Protein AF-A0A1E7R899-F1 (afdb_monomer)

Organism: NCBI:txid1262585

InterPro domains:
  IPR007055 BON domain [PF04972] (62-115)
  IPR007055 BON domain [PS50914] (46-115)
  IPR051686 Outer membrane lipoprotein DolP [PTHR34606] (22-204)

Foldseek 3Di:
DVVVVVVVVVVVVVVVPVCPVVVVVVPDPDDPDDPALFDDPVQVVLQVVLQVQLLVVLCVVDVQVVVFDWHWGGDSLEIEIEGEGQDVVSLVVSQVSSVPDPSHDYYDRHYDYDHGDDPVQVVLQVVLQVVLVVLQVPQPPADPRFWDWGGDSLEIEIEGEDEPVNVVSSVVSVVPRPRHPYYHYHYHHPVVVVVVVVVVVPPDDDDDDDDDDDDDDDDDDDDDPDDDDDDDDDDDDDDDDDDDD

Sequence (245 aa):
MVKAIKILTVAMVISLTSGCASFIANNTSSTVGTPSGERSLGQVVLDKSIERTARINMYKLDNRFKQSRVNIESFHSVVLLTGQVSDAQLKQLAEDNVKAMSDVKAVHNFITVGPQVSYSTIMQDLAVTTNTKGLLMRAPVVRESKVLLHTEDGVLYVMGRLNNAEITDLNGALQKVGNVTKIVTLIDNIEQNQSVNAATTNIGLGGGASTTSYANDPTPVAVDPNQEQPQAEAIYNPEPSSSSQ

Radius of gyration: 29.61 Å; Cα contacts (8 Å, |Δi|>4): 257; chains: 1; bounding box: 91×78×62 Å

Structure (mmCIF, N/CA/C/O backbone):
data_AF-A0A1E7R899-F1
#
_entry.id   AF-A0A1E7R899-F1
#
loop_
_atom_site.group_PDB
_atom_site.id
_atom_site.type_symbol
_atom_site.label_atom_id
_atom_site.label_alt_id
_atom_site.label_comp_id
_atom_site.label_asym_id
_atom_site.label_entity_id
_atom_site.label_seq_id
_atom_site.pdbx_PDB_ins_code
_atom_site.Cartn_x
_atom_site.Cartn_y
_atom_site.Cartn_z
_atom_site.occupancy
_atom_site.B_iso_or_equiv
_atom_site.auth_seq_id
_atom_site.auth_comp_id
_atom_site.auth_asym_id
_atom_site.auth_atom_id
_atom_site.pdbx_PDB_model_num
ATOM 1 N N . MET A 1 1 ? 38.456 48.310 5.149 1.00 58.84 1 MET A N 1
ATOM 2 C CA . MET A 1 1 ? 38.215 46.881 5.469 1.00 58.84 1 MET A CA 1
ATOM 3 C C . MET A 1 1 ? 36.741 46.471 5.365 1.00 58.84 1 MET A C 1
ATOM 5 O O . MET A 1 1 ? 36.456 45.533 4.638 1.00 58.84 1 MET A O 1
ATOM 9 N N . VAL A 1 2 ? 35.782 47.193 5.965 1.00 65.94 2 VAL A N 1
ATOM 10 C CA . VAL A 1 2 ? 34.339 46.825 5.947 1.00 65.94 2 VAL A CA 1
ATOM 11 C C . VAL A 1 2 ? 33.719 46.736 4.537 1.00 65.94 2 VAL A C 1
ATOM 13 O O . VAL A 1 2 ? 32.858 45.899 4.284 1.00 65.94 2 VAL A O 1
ATOM 16 N N . LYS A 1 3 ? 34.181 47.560 3.586 1.00 61.78 3 LYS A N 1
ATOM 17 C CA . LYS A 1 3 ? 33.693 47.565 2.192 1.00 61.78 3 LYS A CA 1
ATOM 18 C C . LYS A 1 3 ? 34.130 46.321 1.400 1.00 61.78 3 LYS A C 1
ATOM 20 O O . LYS A 1 3 ? 33.353 45.810 0.605 1.00 61.78 3 LYS A O 1
ATOM 25 N N . ALA A 1 4 ? 35.326 45.799 1.679 1.00 67.31 4 ALA A N 1
ATOM 26 C CA . ALA A 1 4 ? 35.851 44.583 1.052 1.00 67.31 4 ALA A CA 1
ATOM 27 C C . ALA A 1 4 ? 35.165 43.316 1.591 1.00 67.31 4 ALA A C 1
ATOM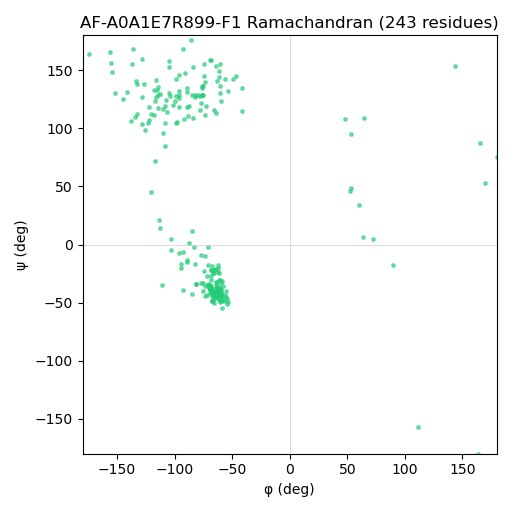 29 O O . ALA A 1 4 ? 34.875 42.403 0.827 1.00 67.31 4 ALA A O 1
ATOM 30 N N . ILE A 1 5 ? 34.817 43.305 2.883 1.00 70.19 5 ILE A N 1
ATOM 31 C CA . ILE A 1 5 ? 34.057 42.212 3.507 1.00 70.19 5 ILE A CA 1
ATOM 32 C C . ILE A 1 5 ? 32.660 42.097 2.886 1.00 70.19 5 ILE A C 1
ATOM 34 O O . ILE A 1 5 ? 32.268 41.001 2.509 1.00 70.19 5 ILE A O 1
ATOM 38 N N . LYS A 1 6 ? 31.949 43.217 2.680 1.00 68.06 6 LYS A N 1
ATOM 39 C CA . LYS A 1 6 ? 30.615 43.212 2.046 1.00 68.06 6 LYS A CA 1
ATOM 40 C C . LYS A 1 6 ? 30.634 42.706 0.598 1.00 68.06 6 LYS A C 1
ATOM 42 O O . LYS A 1 6 ? 29.722 41.993 0.196 1.00 68.06 6 LYS A O 1
ATOM 47 N N . ILE A 1 7 ? 31.674 43.039 -0.170 1.00 75.06 7 ILE A N 1
ATOM 48 C CA . ILE A 1 7 ? 31.830 42.570 -1.559 1.00 75.06 7 ILE A CA 1
ATOM 49 C C . ILE A 1 7 ? 32.115 41.060 -1.594 1.00 75.06 7 ILE A C 1
ATOM 51 O O . ILE A 1 7 ? 31.550 40.351 -2.424 1.00 75.06 7 ILE A O 1
ATOM 55 N N . LEU A 1 8 ? 32.911 40.550 -0.647 1.00 74.75 8 LEU A N 1
ATOM 56 C CA . LEU A 1 8 ? 33.207 39.121 -0.527 1.00 74.75 8 LEU A CA 1
ATOM 57 C C . LEU A 1 8 ? 31.959 38.296 -0.160 1.00 74.75 8 LEU A C 1
ATOM 59 O O . LEU A 1 8 ? 31.748 37.221 -0.718 1.00 74.75 8 LEU A O 1
ATOM 63 N N . THR A 1 9 ? 31.099 38.802 0.734 1.00 73.19 9 THR A N 1
ATOM 64 C CA . THR A 1 9 ? 29.867 38.094 1.134 1.00 73.19 9 THR A CA 1
ATOM 65 C C . THR A 1 9 ? 28.845 38.033 -0.003 1.00 73.19 9 THR A C 1
ATOM 67 O O . THR A 1 9 ? 28.207 37.003 -0.202 1.00 73.19 9 THR A O 1
ATOM 70 N N . VAL A 1 10 ? 28.720 39.106 -0.792 1.00 75.88 10 VAL A N 1
ATOM 71 C CA . VAL A 1 10 ? 27.817 39.145 -1.955 1.00 75.88 10 VAL A CA 1
ATOM 72 C C . VAL A 1 10 ? 28.311 38.217 -3.072 1.00 75.88 10 VAL A C 1
ATOM 74 O O . VAL A 1 10 ? 27.511 37.481 -3.644 1.00 75.88 10 VAL A O 1
ATOM 77 N N . ALA A 1 11 ? 29.622 38.162 -3.328 1.00 72.31 11 ALA A N 1
ATOM 78 C CA . ALA A 1 11 ? 30.201 37.248 -4.317 1.00 72.31 11 ALA A CA 1
ATOM 79 C C . ALA A 1 11 ? 30.017 35.762 -3.947 1.00 72.31 11 ALA A C 1
ATOM 81 O O . ALA A 1 11 ? 29.780 34.927 -4.819 1.00 72.31 11 ALA A O 1
ATOM 82 N N . MET A 1 12 ? 30.069 35.425 -2.654 1.00 71.38 12 MET A N 1
ATOM 83 C CA . MET A 1 12 ? 29.841 34.057 -2.177 1.00 71.38 12 MET A CA 1
ATOM 84 C C . MET A 1 12 ? 28.373 33.620 -2.315 1.00 71.38 12 MET A C 1
ATOM 86 O O . MET A 1 12 ? 28.109 32.478 -2.682 1.00 71.38 12 MET A O 1
ATOM 90 N N . VAL A 1 13 ? 27.415 34.527 -2.095 1.00 69.88 13 VAL A N 1
ATOM 91 C CA . VAL A 1 13 ? 25.974 34.248 -2.261 1.00 69.88 13 VAL A CA 1
ATOM 92 C C . VAL A 1 13 ? 25.586 34.083 -3.737 1.00 69.88 13 VAL A C 1
ATOM 94 O O . VAL A 1 13 ? 24.759 33.233 -4.066 1.00 69.88 13 VAL A O 1
ATOM 97 N N . ILE A 1 14 ? 26.219 34.831 -4.646 1.00 64.31 14 ILE A N 1
ATOM 98 C CA . ILE A 1 14 ? 25.963 34.715 -6.092 1.00 64.31 14 ILE A CA 1
ATOM 99 C C . ILE A 1 14 ? 26.459 33.363 -6.638 1.00 64.31 14 ILE A C 1
ATOM 101 O O . ILE A 1 14 ? 25.764 32.738 -7.434 1.00 64.31 14 ILE A O 1
ATOM 105 N N . SER A 1 15 ? 27.589 32.844 -6.147 1.00 63.31 15 SER A N 1
ATOM 106 C CA . SER A 1 15 ? 28.113 31.525 -6.552 1.00 63.31 15 SER A CA 1
ATOM 107 C C . SER A 1 15 ? 27.253 30.336 -6.096 1.00 63.31 15 SER A C 1
ATOM 109 O O . SER A 1 15 ? 27.378 29.244 -6.642 1.00 63.31 15 SER A O 1
ATOM 111 N N . LEU A 1 16 ? 26.374 30.527 -5.106 1.00 60.75 16 LEU A N 1
ATOM 112 C CA . LEU A 1 16 ? 25.491 29.474 -4.588 1.00 60.75 16 LEU A CA 1
ATOM 113 C C . LEU A 1 16 ? 24.150 29.382 -5.336 1.00 60.75 16 LEU A C 1
ATOM 115 O O . LEU A 1 16 ? 23.454 28.378 -5.210 1.00 60.75 16 LEU A O 1
ATOM 119 N N . THR A 1 17 ? 23.779 30.393 -6.128 1.00 58.25 17 THR A N 1
ATOM 120 C CA . THR A 1 17 ? 22.477 30.431 -6.829 1.00 58.25 17 THR A CA 1
ATOM 121 C C . THR A 1 17 ? 22.531 29.891 -8.260 1.00 58.25 17 THR A C 1
ATOM 123 O O . THR A 1 17 ? 21.516 29.435 -8.779 1.00 58.25 17 THR A O 1
ATOM 126 N N . SER A 1 18 ? 23.711 29.842 -8.882 1.00 58.03 18 SER A N 1
ATOM 127 C CA . SER A 1 18 ? 23.933 29.297 -10.232 1.00 58.03 18 SER A CA 1
ATOM 128 C C . SER A 1 18 ? 24.206 27.782 -10.268 1.00 58.03 18 SER A C 1
ATOM 130 O O . SER A 1 18 ? 24.389 27.214 -11.342 1.00 58.03 18 SER A O 1
ATOM 132 N N . GLY A 1 19 ? 24.197 27.103 -9.113 1.00 55.56 19 GLY A N 1
ATOM 133 C CA . GLY A 1 19 ? 24.510 25.671 -8.995 1.00 55.56 19 GLY A CA 1
ATOM 134 C C . GLY A 1 19 ? 23.315 24.709 -9.017 1.00 55.56 19 GLY A C 1
ATOM 135 O O . GLY A 1 19 ? 23.506 23.515 -9.246 1.00 55.56 19 GLY A O 1
ATOM 136 N N . CYS A 1 20 ? 22.082 25.181 -8.807 1.00 60.09 20 CYS A N 1
ATOM 137 C CA . CYS A 1 20 ? 20.929 24.280 -8.661 1.00 60.09 20 CYS A CA 1
ATOM 138 C C . CYS A 1 20 ? 20.564 23.565 -9.972 1.00 60.09 20 CYS A C 1
ATOM 140 O O . CYS A 1 20 ? 20.251 22.377 -9.962 1.00 60.09 20 CYS A O 1
ATOM 142 N N . ALA A 1 21 ? 20.646 24.267 -11.105 1.00 59.72 21 ALA A N 1
ATOM 143 C CA . ALA A 1 21 ? 20.322 23.693 -12.410 1.00 59.72 21 ALA A CA 1
ATOM 144 C C . ALA A 1 21 ? 21.356 22.642 -12.846 1.00 59.72 21 ALA A C 1
ATOM 146 O O . ALA A 1 21 ? 20.981 21.569 -13.313 1.00 59.72 21 ALA A O 1
ATOM 147 N N . SER A 1 22 ? 22.646 22.911 -12.624 1.00 61.62 22 SER A N 1
ATOM 148 C CA . SER A 1 22 ? 23.733 21.992 -12.976 1.00 61.62 22 SER A CA 1
ATOM 149 C C . SER A 1 22 ? 23.750 20.750 -12.086 1.00 61.62 22 SER A C 1
ATOM 151 O O . SER A 1 22 ? 23.965 19.651 -12.578 1.00 61.62 22 SER A O 1
ATOM 153 N N . PHE A 1 23 ? 23.443 20.868 -10.789 1.00 64.62 23 PHE A N 1
ATOM 154 C CA . PHE A 1 23 ? 23.330 19.688 -9.926 1.00 64.62 23 PHE A CA 1
ATOM 155 C C . PHE A 1 23 ? 22.198 18.752 -10.374 1.00 64.62 23 PHE A C 1
ATOM 157 O O . PHE A 1 23 ? 22.375 17.536 -10.380 1.00 64.62 23 PHE A O 1
ATOM 164 N N . ILE A 1 24 ? 21.053 19.303 -10.788 1.00 61.44 24 ILE A N 1
ATOM 165 C CA . ILE A 1 24 ? 19.945 18.498 -11.316 1.00 61.44 24 ILE A CA 1
ATOM 166 C C . ILE A 1 24 ? 20.349 17.872 -12.658 1.00 61.44 24 ILE A C 1
ATOM 168 O O . ILE A 1 24 ? 20.238 16.661 -12.811 1.00 61.44 24 ILE A O 1
ATOM 172 N N . ALA A 1 25 ? 20.909 18.657 -13.583 1.00 60.81 25 ALA A N 1
ATOM 173 C CA . ALA A 1 25 ? 21.308 18.183 -14.909 1.00 60.81 25 ALA A CA 1
ATOM 174 C C . ALA A 1 25 ? 22.408 17.104 -14.880 1.00 60.81 25 ALA A C 1
ATOM 176 O O . ALA A 1 25 ? 22.374 16.174 -15.680 1.00 60.81 25 ALA A O 1
ATOM 177 N N . ASN A 1 26 ? 23.367 17.195 -13.952 1.00 58.25 26 ASN A N 1
ATOM 178 C CA . ASN A 1 26 ? 24.475 16.243 -13.839 1.00 58.25 26 ASN A CA 1
ATOM 179 C C . ASN A 1 26 ? 24.114 14.953 -13.079 1.00 58.25 26 ASN A C 1
ATOM 181 O O . ASN A 1 26 ? 24.849 13.975 -13.196 1.00 58.25 26 ASN A O 1
ATOM 185 N N . ASN A 1 27 ? 23.010 14.932 -12.319 1.00 59.38 27 ASN A N 1
ATOM 186 C CA . ASN A 1 27 ? 22.532 13.736 -11.608 1.00 59.38 27 ASN A CA 1
ATOM 187 C C . ASN A 1 27 ? 21.334 13.051 -12.292 1.00 59.38 27 ASN A C 1
ATOM 189 O O . ASN A 1 27 ? 20.913 11.983 -11.852 1.00 59.38 27 ASN A O 1
ATOM 193 N N . THR A 1 28 ? 20.785 13.624 -13.368 1.00 52.91 28 THR A N 1
ATOM 194 C CA . THR A 1 28 ? 19.729 12.994 -14.173 1.00 52.91 28 THR A CA 1
ATOM 195 C C . THR A 1 28 ? 20.293 12.520 -15.511 1.00 52.91 28 THR A C 1
ATOM 197 O O . THR A 1 28 ? 20.677 13.326 -16.350 1.00 52.91 28 THR A O 1
ATOM 200 N N . SER A 1 29 ? 20.319 11.208 -15.737 1.00 54.31 29 SER A N 1
ATOM 201 C CA . SER A 1 29 ? 20.849 10.569 -16.951 1.00 54.31 29 SER A CA 1
ATOM 202 C C . SER A 1 29 ? 19.851 10.475 -18.119 1.00 54.31 29 SER A C 1
ATOM 204 O O . SER A 1 29 ? 20.118 9.766 -19.088 1.00 54.31 29 SER A O 1
ATOM 206 N N . SER A 1 30 ? 18.705 11.165 -18.064 1.00 51.00 30 SER A N 1
ATOM 207 C CA . SER A 1 30 ? 17.626 11.028 -19.053 1.00 51.00 30 SER A CA 1
ATOM 208 C C . SER A 1 30 ? 17.188 12.356 -19.676 1.00 51.00 30 SER A C 1
ATOM 210 O O . SER A 1 30 ? 17.006 13.358 -18.986 1.00 51.00 30 SER A O 1
ATOM 212 N N . THR A 1 31 ? 16.957 12.321 -20.992 1.00 47.34 31 THR A N 1
ATOM 213 C CA . THR A 1 31 ? 16.228 13.323 -21.785 1.00 47.34 31 THR A CA 1
ATOM 214 C C . THR A 1 31 ? 14.913 13.700 -21.091 1.00 47.34 31 THR A C 1
ATOM 216 O O . THR A 1 31 ? 14.293 12.849 -20.459 1.00 47.34 31 THR A O 1
ATOM 219 N N . VAL A 1 32 ? 14.496 14.967 -21.188 1.00 49.56 32 VAL A N 1
ATOM 220 C CA . VAL A 1 32 ? 13.282 15.513 -20.550 1.00 49.56 32 VAL A CA 1
ATOM 221 C C . VAL A 1 32 ? 12.081 14.552 -20.628 1.00 49.56 32 VAL A C 1
ATOM 223 O O . VAL A 1 32 ? 11.591 14.235 -21.707 1.00 49.56 32 VAL A O 1
ATOM 226 N N . GLY A 1 33 ? 11.622 14.063 -19.473 1.00 51.03 33 GLY A N 1
ATOM 227 C CA . GLY A 1 33 ? 10.537 13.083 -19.362 1.00 51.03 33 GLY A CA 1
ATOM 228 C C . GLY A 1 33 ? 10.775 12.089 -18.223 1.00 51.03 33 GLY A C 1
ATOM 229 O O . GLY A 1 33 ? 11.910 11.852 -17.821 1.00 51.03 33 GLY A O 1
ATOM 230 N N . THR A 1 34 ? 9.704 11.515 -17.669 1.00 60.47 34 THR A N 1
ATOM 231 C CA . THR A 1 34 ? 9.831 10.370 -16.751 1.00 60.47 34 THR A CA 1
ATOM 232 C C . THR A 1 34 ? 9.796 9.083 -17.567 1.00 60.47 34 THR A C 1
ATOM 234 O O . THR A 1 34 ? 8.909 8.947 -18.415 1.00 60.47 34 THR A O 1
ATOM 237 N N . PRO A 1 35 ? 10.728 8.135 -17.355 1.00 72.62 35 PRO A N 1
ATOM 238 C CA . PRO A 1 35 ? 10.683 6.858 -18.053 1.00 72.62 35 PRO A CA 1
ATOM 239 C C . PRO A 1 35 ? 9.342 6.154 -17.822 1.00 72.62 35 PRO A C 1
ATOM 241 O O . PRO A 1 35 ? 8.793 6.196 -16.721 1.00 72.62 35 PRO A O 1
ATOM 244 N N . SER A 1 36 ? 8.820 5.482 -18.850 1.00 77.62 36 SER A N 1
ATOM 245 C CA . SER A 1 36 ? 7.533 4.785 -18.748 1.00 77.62 36 SER A CA 1
ATOM 246 C C . SER A 1 36 ? 7.515 3.810 -17.564 1.00 77.62 36 SER A C 1
ATOM 248 O O . SER A 1 36 ? 8.462 3.041 -17.367 1.00 77.62 36 SER A O 1
ATOM 250 N N . GLY A 1 37 ? 6.446 3.865 -16.769 1.00 78.06 37 GLY A N 1
ATOM 251 C CA . GLY A 1 37 ? 6.277 3.085 -15.538 1.00 78.06 37 GLY A CA 1
ATOM 252 C C . GLY A 1 37 ? 6.801 3.757 -14.264 1.00 78.06 37 GLY A C 1
ATOM 253 O O . GLY A 1 37 ? 6.389 3.372 -13.172 1.00 78.06 37 GLY A O 1
ATOM 254 N N . GLU A 1 38 ? 7.663 4.772 -14.366 1.00 87.88 38 GLU A N 1
ATOM 255 C CA . GLU A 1 38 ? 8.159 5.506 -13.197 1.00 87.88 38 GLU A CA 1
ATOM 256 C C . GLU A 1 38 ? 7.218 6.620 -12.746 1.00 87.88 38 GLU A C 1
ATOM 258 O O . GLU A 1 38 ? 6.509 7.235 -13.544 1.00 87.88 38 GLU A O 1
ATOM 263 N N . ARG A 1 39 ? 7.272 6.932 -11.447 1.00 88.19 39 ARG A N 1
ATOM 264 C CA . ARG A 1 39 ? 6.558 8.078 -10.885 1.00 88.19 39 ARG A CA 1
ATOM 265 C C . ARG A 1 39 ? 7.342 9.366 -11.097 1.00 88.19 39 ARG A C 1
ATOM 267 O O . ARG A 1 39 ? 8.501 9.474 -10.705 1.00 88.19 39 ARG A O 1
ATOM 274 N N . SER A 1 40 ? 6.675 10.378 -11.641 1.00 91.19 40 SER A N 1
ATOM 275 C CA . SER A 1 40 ? 7.179 11.752 -11.608 1.00 91.19 40 SER A CA 1
ATOM 276 C C . SER A 1 40 ? 7.140 12.309 -10.188 1.00 91.19 40 SER A C 1
ATOM 278 O O . SER A 1 40 ? 6.358 11.852 -9.354 1.00 91.19 40 SER A O 1
ATOM 280 N N . LEU A 1 41 ? 7.944 13.339 -9.909 1.00 90.56 41 LEU A N 1
ATOM 281 C CA . LEU A 1 41 ? 7.893 14.031 -8.615 1.00 90.56 41 LEU A CA 1
ATOM 282 C C . LEU A 1 41 ? 6.479 14.544 -8.306 1.00 90.56 41 LEU A C 1
ATOM 284 O O . LEU A 1 41 ? 6.008 14.395 -7.182 1.00 90.56 41 LEU A O 1
ATOM 288 N N . GLY A 1 42 ? 5.777 15.070 -9.317 1.00 93.88 42 GLY A N 1
ATOM 289 C CA . GLY A 1 42 ? 4.378 15.483 -9.189 1.00 93.88 42 GLY A CA 1
ATOM 290 C C . GLY A 1 42 ? 3.461 14.327 -8.786 1.00 93.88 42 GLY A C 1
ATOM 291 O O . GLY A 1 42 ? 2.656 14.483 -7.873 1.00 93.88 42 GLY A O 1
ATOM 292 N N . GLN A 1 43 ? 3.634 13.145 -9.388 1.00 94.94 43 GLN A N 1
ATOM 293 C CA . GLN A 1 43 ? 2.859 11.960 -9.015 1.00 94.94 43 GLN A CA 1
ATOM 294 C C . GLN A 1 43 ? 3.178 11.483 -7.594 1.00 94.94 43 GLN A C 1
ATOM 296 O O . GLN A 1 43 ? 2.262 11.129 -6.864 1.00 94.94 43 GLN A O 1
ATOM 301 N N . VAL A 1 44 ? 4.447 11.492 -7.173 1.00 95.00 44 VAL A N 1
ATOM 302 C CA . VAL A 1 44 ? 4.820 11.111 -5.798 1.00 95.00 44 VAL A CA 1
ATOM 303 C C . VAL A 1 44 ? 4.172 12.054 -4.782 1.00 95.00 44 VAL A C 1
ATOM 305 O O . VAL A 1 44 ? 3.636 11.600 -3.772 1.00 95.00 44 VAL A O 1
ATOM 308 N N . VAL A 1 45 ? 4.189 13.362 -5.051 1.00 97.38 45 VAL A N 1
ATOM 309 C CA . VAL A 1 45 ? 3.540 14.361 -4.192 1.00 97.38 45 VAL A CA 1
ATOM 310 C C . VAL A 1 45 ? 2.026 14.150 -4.157 1.00 97.38 45 VAL A C 1
ATOM 312 O O . VAL A 1 45 ? 1.444 14.169 -3.072 1.00 97.38 45 VAL A O 1
ATOM 315 N N . LEU A 1 46 ? 1.399 13.898 -5.309 1.00 97.50 46 LEU A N 1
ATOM 316 C CA . LEU A 1 46 ? -0.029 13.598 -5.399 1.00 97.50 46 LEU A CA 1
ATOM 317 C C . LEU A 1 46 ? -0.391 12.337 -4.601 1.00 97.50 46 LEU A C 1
ATOM 319 O O . LEU A 1 46 ? -1.284 12.388 -3.760 1.00 97.50 46 LEU A O 1
ATOM 323 N N . ASP A 1 47 ? 0.347 11.240 -4.791 1.00 97.88 47 ASP A N 1
ATOM 324 C CA . ASP A 1 47 ? 0.154 9.982 -4.061 1.00 97.88 47 ASP A CA 1
ATOM 325 C C . ASP A 1 47 ? 0.231 10.218 -2.538 1.00 97.88 47 ASP A C 1
ATOM 327 O O . ASP A 1 47 ? -0.648 9.786 -1.789 1.00 97.88 47 ASP A O 1
ATOM 331 N N . LYS A 1 48 ? 1.223 10.987 -2.062 1.00 98.06 48 LYS A N 1
ATOM 332 C CA . LYS A 1 48 ? 1.343 11.339 -0.635 1.00 98.06 48 LYS A CA 1
ATOM 333 C C . LYS A 1 48 ? 0.247 12.281 -0.140 1.00 98.06 48 LYS A C 1
ATOM 335 O O . LYS A 1 48 ? -0.139 12.191 1.030 1.00 98.06 48 LYS A O 1
ATOM 340 N N . SER A 1 49 ? -0.273 13.155 -0.997 1.00 98.44 49 SER A N 1
ATOM 341 C CA . SER A 1 49 ? -1.443 13.980 -0.687 1.00 98.44 49 SER A CA 1
ATOM 342 C C . SER A 1 49 ? -2.694 13.117 -0.490 1.00 98.44 49 SER A C 1
ATOM 344 O O . SER A 1 49 ? -3.409 13.301 0.501 1.00 98.44 49 SER A O 1
ATOM 346 N N . ILE A 1 50 ? -2.906 12.121 -1.361 1.00 98.62 50 ILE A N 1
ATOM 347 C CA . ILE A 1 50 ? -4.002 11.146 -1.255 1.00 98.62 50 ILE A CA 1
ATOM 348 C C . ILE A 1 50 ? -3.911 10.397 0.078 1.00 98.62 50 ILE A C 1
ATOM 350 O O . ILE A 1 50 ? -4.850 10.442 0.870 1.00 98.62 50 ILE A O 1
ATOM 354 N N . GLU A 1 51 ? -2.764 9.780 0.378 1.00 98.56 51 GLU A N 1
ATOM 355 C CA . GLU A 1 51 ? -2.564 9.023 1.625 1.00 98.56 51 GLU A CA 1
ATOM 356 C C . GLU A 1 51 ? -2.826 9.878 2.874 1.00 98.56 51 GLU A C 1
ATOM 358 O O . GLU A 1 51 ? -3.449 9.435 3.844 1.00 98.56 51 GLU A O 1
ATOM 363 N N . ARG A 1 52 ? -2.334 11.124 2.874 1.00 98.44 52 ARG A N 1
ATOM 364 C CA . ARG A 1 52 ? -2.512 12.055 3.991 1.00 98.44 52 ARG A CA 1
ATOM 365 C C . ARG A 1 52 ? -3.976 12.434 4.168 1.00 98.44 52 ARG A C 1
ATOM 367 O O . ARG A 1 52 ? -4.481 12.370 5.288 1.00 98.44 52 ARG A O 1
ATOM 374 N N . THR A 1 53 ? -4.630 12.839 3.086 1.00 98.38 53 THR A N 1
ATOM 375 C CA . THR A 1 53 ? -6.023 13.292 3.103 1.00 98.38 53 THR A CA 1
ATOM 376 C C . THR A 1 53 ? -6.949 12.156 3.516 1.00 98.38 53 THR A C 1
ATOM 378 O O . THR A 1 53 ? -7.746 12.333 4.436 1.00 98.38 53 THR A O 1
ATOM 381 N N . ALA A 1 54 ? -6.759 10.964 2.941 1.00 98.38 54 ALA A N 1
ATOM 382 C CA . ALA A 1 54 ? -7.493 9.763 3.312 1.00 98.38 54 ALA A CA 1
ATOM 383 C C . ALA A 1 54 ? -7.381 9.481 4.816 1.00 98.38 54 ALA A C 1
ATOM 385 O O . ALA A 1 54 ? -8.402 9.366 5.492 1.00 98.38 54 ALA A O 1
ATOM 386 N N . ARG A 1 55 ? -6.157 9.469 5.366 1.00 97.94 55 ARG A N 1
ATOM 387 C CA . ARG A 1 55 ? -5.914 9.222 6.797 1.00 97.94 55 ARG A CA 1
ATOM 388 C C . ARG A 1 55 ? -6.596 10.258 7.695 1.00 97.94 55 ARG A C 1
ATOM 390 O O . ARG A 1 55 ? -7.189 9.897 8.708 1.00 97.94 55 ARG A O 1
ATOM 397 N N . ILE A 1 56 ? -6.523 11.540 7.333 1.00 97.81 56 ILE A N 1
ATOM 398 C CA . ILE A 1 56 ? -7.185 12.618 8.084 1.00 97.81 56 ILE A CA 1
ATOM 399 C C . ILE A 1 56 ? -8.704 12.434 8.058 1.00 97.81 56 ILE A C 1
ATOM 401 O O . ILE A 1 56 ? -9.347 12.554 9.101 1.00 97.81 56 ILE A O 1
ATOM 405 N N . ASN A 1 57 ? -9.274 12.137 6.890 1.00 97.88 57 ASN A N 1
ATOM 406 C CA . ASN A 1 57 ? -10.711 11.949 6.745 1.00 97.88 57 ASN A CA 1
ATOM 407 C C . ASN A 1 57 ? -11.206 10.738 7.537 1.00 97.88 57 ASN A C 1
ATOM 409 O O . ASN A 1 57 ? -12.213 10.866 8.222 1.00 97.88 57 ASN A O 1
ATOM 413 N N . MET A 1 58 ? -10.475 9.616 7.548 1.00 97.19 58 MET A N 1
ATOM 414 C CA . MET A 1 58 ? -10.837 8.450 8.366 1.00 97.19 58 MET A CA 1
ATOM 415 C C . MET A 1 58 ? -11.031 8.836 9.836 1.00 97.19 58 MET A C 1
ATOM 417 O O . MET A 1 58 ? -12.080 8.560 10.408 1.00 97.19 58 MET A O 1
ATOM 421 N N . TYR A 1 59 ? -10.085 9.572 10.430 1.00 95.81 59 TYR A N 1
ATOM 422 C CA . TYR A 1 59 ? -10.210 10.016 11.825 1.00 95.81 59 TYR A CA 1
ATOM 423 C C . TYR A 1 59 ? -11.356 10.999 12.080 1.00 95.81 59 TYR A C 1
ATOM 425 O O . TYR A 1 59 ? -11.816 11.101 13.218 1.00 95.81 59 TYR A O 1
ATOM 433 N N . LYS A 1 60 ? -11.790 11.743 11.058 1.00 97.12 60 LYS A N 1
ATOM 434 C CA . LYS A 1 60 ? -12.947 12.645 11.142 1.00 97.12 60 LYS A CA 1
ATOM 435 C C . LYS A 1 60 ? -14.273 11.904 10.979 1.00 97.12 60 LYS A C 1
ATOM 437 O O . LYS A 1 60 ? -15.254 12.314 11.586 1.00 97.12 60 LYS A O 1
ATOM 442 N N . LEU A 1 61 ? -14.296 10.850 10.163 1.00 97.12 61 LEU A N 1
ATOM 443 C CA . LEU A 1 61 ? -15.486 10.049 9.885 1.00 97.12 61 LEU A CA 1
ATOM 444 C C . LEU A 1 61 ? -15.883 9.189 11.085 1.00 97.12 61 LEU A C 1
ATOM 446 O O . LEU A 1 61 ? -17.061 9.125 11.419 1.00 97.12 61 LEU A O 1
ATOM 450 N N . ASP A 1 62 ? -14.913 8.545 11.743 1.00 97.94 62 ASP A N 1
ATOM 451 C CA . ASP A 1 62 ? -15.180 7.716 12.920 1.00 97.94 62 ASP A CA 1
ATOM 452 C C . ASP A 1 62 ? -13.968 7.662 13.867 1.00 97.94 62 ASP A C 1
ATOM 454 O O . ASP A 1 62 ? -12.834 7.372 13.477 1.00 97.94 62 ASP A O 1
ATOM 458 N N . ASN A 1 63 ? -14.202 7.908 15.158 1.00 96.62 63 ASN A N 1
ATOM 459 C CA . ASN A 1 63 ? -13.148 7.907 16.173 1.00 96.62 63 ASN A CA 1
ATOM 460 C C . ASN A 1 63 ? -12.554 6.506 16.427 1.00 96.62 63 ASN A C 1
ATOM 462 O O . ASN A 1 63 ? -11.414 6.404 16.887 1.00 96.62 63 ASN A O 1
ATOM 466 N N . ARG A 1 64 ? -13.281 5.427 16.101 1.00 97.25 64 ARG A N 1
ATOM 467 C CA . ARG A 1 64 ? -12.809 4.038 16.238 1.00 97.25 64 ARG A CA 1
ATOM 468 C C . ARG A 1 64 ? -11.609 3.730 15.340 1.00 97.25 64 ARG A C 1
ATOM 470 O O . ARG A 1 64 ? -10.812 2.854 15.675 1.00 97.25 64 ARG A O 1
ATOM 477 N N . PHE A 1 65 ? -11.386 4.501 14.271 1.00 97.50 65 PHE A N 1
ATOM 478 C CA . PHE A 1 65 ? -10.163 4.378 13.473 1.00 97.50 65 PHE A CA 1
ATOM 479 C C . PHE A 1 65 ? -8.888 4.702 14.261 1.00 97.50 65 PHE A C 1
ATOM 481 O O . PHE A 1 65 ? -7.833 4.182 13.918 1.00 97.50 65 PHE A O 1
ATOM 488 N N . LYS A 1 66 ? -8.958 5.480 15.353 1.00 94.81 66 LYS A N 1
ATOM 489 C CA . LYS A 1 66 ? -7.800 5.715 16.242 1.00 94.81 66 LYS A CA 1
ATOM 490 C C . LYS A 1 66 ? -7.371 4.466 17.014 1.00 94.81 66 LYS A C 1
ATOM 492 O O . LYS A 1 66 ? -6.243 4.398 17.487 1.00 94.81 66 LYS A O 1
ATOM 497 N N . GLN A 1 67 ? -8.285 3.513 17.169 1.00 94.25 67 GLN A N 1
ATOM 498 C CA . GLN A 1 67 ? -8.053 2.212 17.798 1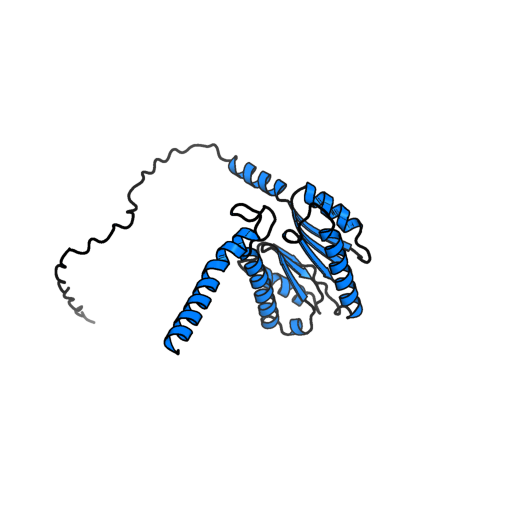.00 94.25 67 GLN A CA 1
ATOM 499 C C . GLN A 1 67 ? -7.927 1.092 16.759 1.00 94.25 67 GLN A C 1
ATOM 501 O O . GLN A 1 67 ? -7.832 -0.076 17.123 1.00 94.25 67 GLN A O 1
ATOM 506 N N . SER A 1 68 ? -7.941 1.429 15.470 1.00 96.75 68 SER A N 1
ATOM 507 C CA . SER A 1 68 ? -7.730 0.492 14.370 1.00 96.75 68 SER A CA 1
ATOM 508 C C . SER A 1 68 ? -6.333 0.694 13.799 1.00 96.75 68 SER A C 1
ATOM 510 O O . SER A 1 68 ? -5.745 1.769 13.929 1.00 96.75 68 SER A O 1
ATOM 512 N N . ARG A 1 69 ? -5.806 -0.329 13.134 1.00 97.00 69 ARG A N 1
ATOM 513 C CA . ARG A 1 69 ? -4.530 -0.230 12.435 1.00 97.00 69 ARG A CA 1
ATOM 514 C C . ARG A 1 69 ? -4.822 -0.286 10.947 1.00 97.00 69 ARG A C 1
ATOM 516 O O . ARG A 1 69 ? -4.982 -1.369 10.410 1.00 97.00 69 ARG A O 1
ATOM 523 N N . VAL A 1 70 ? -4.928 0.868 10.294 1.00 98.12 70 VAL A N 1
ATOM 524 C CA . VAL A 1 70 ? -5.163 0.938 8.845 1.00 98.12 70 VAL A CA 1
ATOM 525 C C . VAL A 1 70 ? -3.981 1.613 8.169 1.00 98.12 70 VAL A C 1
ATOM 527 O O . VAL A 1 70 ? -3.640 2.755 8.490 1.00 98.12 70 VAL A O 1
ATOM 530 N N . ASN A 1 71 ? -3.388 0.913 7.209 1.00 98.25 71 ASN A N 1
ATOM 531 C CA . ASN A 1 71 ? -2.363 1.458 6.337 1.00 98.25 71 ASN A CA 1
ATOM 532 C C . ASN A 1 71 ? -2.990 1.862 5.005 1.00 98.25 71 ASN A C 1
ATOM 534 O O . ASN A 1 71 ? -3.898 1.208 4.493 1.00 98.25 71 ASN A O 1
ATOM 538 N N . ILE A 1 72 ? -2.490 2.969 4.467 1.00 98.56 72 ILE A N 1
ATOM 539 C CA . ILE A 1 72 ? -2.947 3.561 3.215 1.00 98.56 72 ILE A CA 1
ATOM 540 C C . ILE A 1 72 ? -1.691 3.860 2.416 1.00 98.56 72 ILE A C 1
ATOM 542 O O . ILE A 1 72 ? -0.909 4.725 2.815 1.00 98.56 72 ILE A O 1
ATOM 546 N N . GLU A 1 73 ? -1.508 3.142 1.319 1.00 98.44 73 GLU A N 1
ATOM 547 C CA . GLU A 1 73 ? -0.409 3.348 0.379 1.00 98.44 73 GLU A CA 1
ATOM 548 C C . GLU A 1 73 ? -1.002 3.735 -0.975 1.00 98.44 73 GLU A C 1
ATOM 550 O O . GLU A 1 73 ? -1.941 3.090 -1.443 1.00 98.44 73 GLU A O 1
ATOM 555 N N . SER A 1 74 ? -0.465 4.775 -1.612 1.00 98.12 74 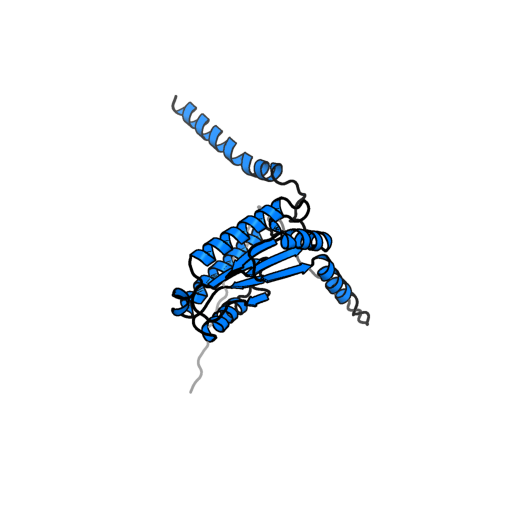SER A N 1
ATOM 556 C CA . SER A 1 74 ? -0.892 5.189 -2.950 1.00 98.12 74 SER A CA 1
ATOM 557 C C . SER A 1 74 ? 0.245 5.021 -3.952 1.00 98.12 74 SER A C 1
ATOM 559 O O . SER A 1 74 ? 1.391 5.419 -3.709 1.00 98.12 74 SER A O 1
ATOM 561 N N . PHE A 1 75 ? -0.075 4.422 -5.096 1.00 97.56 75 PHE A N 1
ATOM 562 C CA . PHE A 1 75 ? 0.843 4.281 -6.215 1.00 97.56 75 PHE A CA 1
ATOM 563 C C . PHE A 1 75 ? 0.130 4.643 -7.515 1.00 97.56 75 PHE A C 1
ATOM 565 O O . PHE A 1 75 ? -0.744 3.919 -7.989 1.00 97.56 75 PHE A O 1
ATOM 572 N N . HIS A 1 76 ? 0.513 5.779 -8.097 1.00 96.38 76 HIS A N 1
ATOM 573 C CA . HIS A 1 76 ? -0.125 6.334 -9.287 1.00 96.38 76 HIS A CA 1
ATOM 574 C C . HIS A 1 76 ? -1.651 6.494 -9.167 1.00 96.38 76 HIS A C 1
ATOM 576 O O . HIS A 1 76 ? -2.401 6.078 -10.061 1.00 96.38 76 HIS A O 1
ATOM 582 N N . SER A 1 77 ? -2.103 7.097 -8.068 1.00 97.44 77 SER A N 1
ATOM 583 C CA . SER A 1 77 ? -3.525 7.291 -7.757 1.00 97.44 77 SER A CA 1
ATOM 584 C C . SER A 1 77 ? -4.334 6.001 -7.544 1.00 97.44 77 SER A C 1
ATOM 586 O O . SER A 1 77 ? -5.553 6.070 -7.405 1.00 97.44 77 SER A O 1
ATOM 588 N N . VAL A 1 78 ? -3.703 4.826 -7.512 1.00 98.12 78 VAL A N 1
ATOM 589 C CA . VAL A 1 78 ? -4.338 3.579 -7.069 1.00 98.12 78 VAL A CA 1
ATOM 590 C C . VAL A 1 78 ? -3.982 3.365 -5.606 1.00 98.12 78 VAL A C 1
ATOM 592 O O . VAL A 1 78 ? -2.806 3.393 -5.244 1.00 98.12 78 VAL A O 1
ATOM 595 N N . VAL A 1 79 ? -4.997 3.179 -4.764 1.00 98.69 79 VAL A N 1
ATOM 596 C CA . VAL A 1 79 ? -4.823 3.091 -3.313 1.00 98.69 79 VAL A CA 1
ATOM 597 C C . VAL A 1 79 ? -4.956 1.652 -2.842 1.00 98.69 79 VAL A C 1
ATOM 599 O O . VAL A 1 79 ? -5.937 0.970 -3.139 1.00 98.69 79 VAL A O 1
ATOM 602 N N . LEU A 1 80 ? -3.981 1.219 -2.052 1.00 98.81 80 LEU A N 1
ATOM 603 C CA . LEU A 1 80 ? -3.999 -0.021 -1.298 1.00 98.81 80 LEU A CA 1
ATOM 604 C C . LEU A 1 80 ? -4.377 0.282 0.155 1.00 98.81 80 LEU A C 1
ATOM 606 O O . LEU A 1 80 ? -3.708 1.069 0.829 1.00 98.81 80 LEU A O 1
ATOM 610 N N . LEU A 1 81 ? -5.435 -0.373 0.629 1.00 98.88 81 LEU A N 1
ATOM 611 C CA . LEU A 1 81 ? -5.846 -0.365 2.029 1.00 98.88 81 LEU A CA 1
ATOM 612 C C . LEU A 1 81 ? -5.541 -1.723 2.658 1.00 98.88 81 LEU A C 1
ATOM 614 O O . LEU A 1 81 ? -6.016 -2.748 2.172 1.00 98.88 81 LEU A O 1
ATOM 618 N N . THR A 1 82 ? -4.780 -1.734 3.747 1.00 98.75 82 THR A N 1
ATOM 619 C CA . THR A 1 82 ? -4.429 -2.945 4.508 1.00 98.75 82 THR A CA 1
ATOM 620 C C . THR A 1 82 ? -4.551 -2.687 6.009 1.00 98.75 82 THR A C 1
ATOM 622 O O . THR A 1 82 ? -4.694 -1.545 6.454 1.00 98.75 82 THR A O 1
ATOM 625 N N . GLY A 1 83 ? -4.502 -3.757 6.800 1.00 98.31 83 GLY A N 1
ATOM 626 C CA . GLY A 1 83 ? -4.529 -3.700 8.258 1.00 98.31 83 GLY A CA 1
ATOM 627 C C . GLY A 1 83 ? -5.819 -4.265 8.843 1.00 98.31 83 GLY A C 1
ATOM 628 O O . GLY A 1 83 ? -6.479 -5.086 8.209 1.00 98.31 83 GLY A O 1
ATOM 629 N N . GLN A 1 84 ? -6.163 -3.850 10.060 1.00 98.50 84 GLN A N 1
ATOM 630 C CA . GLN A 1 84 ? -7.216 -4.450 10.874 1.00 98.50 84 GLN A CA 1
ATOM 631 C C . GLN A 1 84 ? -8.148 -3.390 11.461 1.00 98.50 84 GLN A C 1
ATOM 633 O O . GLN A 1 84 ? -7.713 -2.351 11.974 1.00 98.50 84 GLN A O 1
ATOM 638 N N . VAL A 1 85 ? -9.442 -3.692 11.424 1.00 98.50 85 VAL A N 1
ATOM 639 C CA . VAL A 1 85 ? -10.517 -2.892 12.025 1.00 98.50 85 VAL A CA 1
ATOM 640 C C . VAL A 1 85 ? -11.400 -3.760 12.921 1.00 98.50 85 VAL A C 1
ATOM 642 O O . VAL A 1 85 ? -11.457 -4.979 12.760 1.00 98.50 85 VAL A O 1
ATOM 645 N N . SER A 1 86 ? -12.136 -3.129 13.840 1.00 97.31 86 SER A N 1
ATOM 646 C CA . SER A 1 86 ? -13.006 -3.836 14.792 1.00 97.31 86 SER A CA 1
ATOM 647 C C . SER A 1 86 ? -14.224 -4.506 14.157 1.00 97.31 86 SER A C 1
ATOM 649 O O . SER A 1 86 ? -14.740 -5.473 14.711 1.00 97.31 86 SER A O 1
ATOM 651 N N . ASP A 1 87 ? -14.711 -3.991 13.027 1.00 97.75 87 ASP A N 1
ATOM 652 C CA . ASP A 1 87 ? -15.941 -4.455 12.387 1.00 97.75 87 ASP A CA 1
ATOM 653 C C . ASP A 1 87 ? -15.979 -4.144 10.881 1.00 97.75 87 ASP A C 1
ATOM 655 O O . ASP A 1 87 ? -15.197 -3.353 10.347 1.00 97.75 87 ASP A O 1
ATOM 659 N N . ALA A 1 88 ? -16.918 -4.784 10.181 1.00 98.19 88 ALA A N 1
ATOM 660 C CA . ALA A 1 88 ? -17.081 -4.632 8.738 1.00 98.19 88 ALA A CA 1
ATOM 661 C C . ALA A 1 88 ? -17.547 -3.225 8.320 1.00 98.19 88 ALA A C 1
ATOM 663 O O . ALA A 1 88 ? -17.262 -2.804 7.199 1.00 98.19 88 ALA A O 1
ATOM 664 N N . GLN A 1 89 ? -18.222 -2.482 9.205 1.00 98.12 89 GLN A N 1
ATOM 665 C CA . GLN A 1 89 ? -18.673 -1.123 8.905 1.00 98.12 89 GLN A CA 1
ATOM 666 C C . GLN A 1 89 ? -17.472 -0.184 8.762 1.00 98.12 89 GLN A C 1
ATOM 668 O O . GLN A 1 89 ? -17.415 0.581 7.803 1.00 98.12 89 GLN A O 1
ATOM 673 N N . LEU A 1 90 ? -16.483 -0.273 9.657 1.00 98.25 90 LEU A N 1
ATOM 674 C CA . LEU A 1 90 ? -15.243 0.498 9.537 1.00 98.25 90 LEU A CA 1
ATOM 675 C C . LEU A 1 90 ? -14.447 0.126 8.285 1.00 98.25 90 LEU A C 1
ATOM 677 O O . LEU A 1 90 ? -13.887 1.007 7.635 1.00 98.25 90 LEU A O 1
ATOM 681 N N . LYS A 1 91 ? -14.423 -1.160 7.912 1.00 98.56 91 LYS A N 1
ATOM 682 C CA . LYS A 1 91 ? -13.787 -1.600 6.663 1.00 98.56 91 LYS A CA 1
ATOM 683 C C . LYS A 1 91 ? -14.427 -0.925 5.446 1.00 98.56 91 LYS A C 1
ATOM 685 O O . LYS A 1 91 ? -13.699 -0.422 4.591 1.00 98.56 91 LYS A O 1
ATOM 690 N N . GLN A 1 92 ? -15.758 -0.914 5.380 1.00 98.62 92 GLN A N 1
ATOM 691 C CA . GLN A 1 92 ? -16.495 -0.286 4.283 1.00 98.62 92 GLN A CA 1
ATOM 692 C C . GLN A 1 92 ? -16.303 1.234 4.284 1.00 98.62 92 GLN A C 1
ATOM 694 O O . GLN A 1 92 ? -15.986 1.819 3.255 1.00 98.62 92 GLN A O 1
ATOM 699 N N . LEU A 1 93 ? -16.396 1.866 5.455 1.00 98.44 93 LEU A N 1
ATOM 700 C CA . LEU A 1 93 ? -16.237 3.310 5.606 1.00 98.44 93 LEU A CA 1
ATOM 701 C C . LEU A 1 93 ? -14.839 3.793 5.184 1.00 98.44 93 LEU A C 1
ATOM 703 O O . LEU A 1 93 ? -14.709 4.866 4.597 1.00 98.44 93 LEU A O 1
ATOM 707 N N . ALA A 1 94 ? -13.794 3.002 5.450 1.00 98.56 94 ALA A N 1
ATOM 708 C CA . ALA A 1 94 ? -12.441 3.283 4.976 1.00 98.56 94 ALA A CA 1
ATOM 709 C C . ALA A 1 94 ? -12.356 3.260 3.441 1.00 98.56 94 ALA A C 1
ATOM 711 O O . ALA A 1 94 ? -11.723 4.132 2.846 1.00 98.56 94 ALA A O 1
ATOM 712 N N . GLU A 1 95 ? -13.006 2.285 2.805 1.00 98.62 95 GLU A N 1
ATOM 713 C CA . GLU A 1 95 ? -13.047 2.160 1.348 1.00 98.62 95 GLU A CA 1
ATOM 714 C C . GLU A 1 95 ? -13.822 3.306 0.698 1.00 98.62 95 GLU A C 1
ATOM 716 O O . GLU A 1 95 ? -13.314 3.938 -0.228 1.00 98.62 95 GLU A O 1
ATOM 721 N N . ASP A 1 96 ? -15.011 3.614 1.217 1.00 98.56 96 ASP A N 1
ATOM 722 C CA . ASP A 1 96 ? -15.879 4.673 0.699 1.00 98.56 96 ASP A CA 1
ATOM 723 C C . ASP A 1 96 ? -15.214 6.048 0.814 1.00 98.56 96 ASP A C 1
ATOM 725 O O . ASP A 1 96 ? -15.251 6.837 -0.130 1.00 98.56 96 ASP A O 1
ATOM 729 N N . ASN A 1 97 ? -14.529 6.309 1.934 1.00 98.31 97 ASN A N 1
ATOM 730 C CA . ASN A 1 97 ? -13.741 7.524 2.129 1.00 98.31 97 ASN A CA 1
ATOM 731 C C . ASN A 1 97 ? -12.715 7.733 1.009 1.00 98.31 97 ASN A C 1
ATOM 733 O O . ASN A 1 97 ? -12.594 8.834 0.480 1.00 98.31 97 ASN A O 1
ATOM 737 N N . VAL A 1 98 ? -11.975 6.682 0.649 1.00 98.50 98 VAL A N 1
ATOM 738 C CA . VAL A 1 98 ? -10.942 6.768 -0.388 1.00 98.50 98 VAL A CA 1
ATOM 739 C C . VAL A 1 98 ? -11.564 6.827 -1.782 1.00 98.50 98 VAL A C 1
ATOM 741 O O . VAL A 1 98 ? -11.114 7.611 -2.613 1.00 98.50 98 VAL A O 1
ATOM 744 N N . LYS A 1 99 ? -12.624 6.053 -2.039 1.00 98.38 99 LYS A N 1
ATOM 745 C CA . LYS A 1 99 ? -13.354 6.069 -3.317 1.00 98.38 99 LYS A CA 1
ATOM 746 C C . LYS A 1 99 ? -13.992 7.422 -3.630 1.00 98.38 99 LYS A C 1
ATOM 748 O O . LYS A 1 99 ? -14.125 7.764 -4.799 1.00 98.38 99 LYS A O 1
ATOM 753 N N . ALA A 1 100 ? -14.382 8.184 -2.611 1.00 97.94 100 ALA A N 1
ATOM 754 C CA . ALA A 1 100 ? -14.976 9.507 -2.783 1.00 97.94 100 ALA A CA 1
ATOM 755 C C . ALA A 1 100 ? -13.963 10.596 -3.194 1.00 97.94 100 ALA A C 1
ATOM 757 O O . ALA A 1 100 ? -14.364 11.711 -3.527 1.00 97.94 100 ALA A O 1
ATOM 758 N N . MET A 1 101 ? -12.657 10.314 -3.154 1.00 98.06 101 MET A N 1
ATOM 759 C CA . MET A 1 101 ? -11.615 11.283 -3.493 1.00 98.06 101 MET A CA 1
ATOM 760 C C . MET A 1 101 ? -11.413 11.362 -5.013 1.00 98.06 101 MET A C 1
ATOM 762 O O . MET A 1 101 ? -11.126 10.356 -5.653 1.00 98.06 101 MET A O 1
ATOM 766 N N . SER A 1 102 ? -11.480 12.568 -5.588 1.00 97.06 102 SER A N 1
ATOM 767 C CA . SER A 1 102 ? -11.361 12.796 -7.042 1.00 97.06 102 SER A CA 1
ATOM 768 C C . SER A 1 102 ? -10.032 12.341 -7.645 1.00 97.06 102 SER A C 1
ATOM 770 O O . SER A 1 102 ? -9.975 11.949 -8.806 1.00 97.06 102 SER A O 1
ATOM 772 N N . ASP A 1 103 ? -8.960 12.402 -6.857 1.00 96.69 103 ASP A N 1
ATOM 773 C CA . ASP A 1 103 ? -7.607 12.086 -7.314 1.00 96.69 103 ASP A CA 1
ATOM 774 C C . ASP A 1 103 ? -7.307 10.579 -7.298 1.00 96.69 103 ASP A C 1
ATOM 776 O O . ASP A 1 103 ? -6.209 10.171 -7.685 1.00 96.69 103 ASP A O 1
ATOM 780 N N . VAL A 1 104 ? -8.256 9.752 -6.838 1.00 98.19 104 VAL A N 1
ATOM 781 C CA . VAL A 1 104 ? -8.135 8.294 -6.741 1.00 98.19 104 VAL A CA 1
ATOM 782 C C . VAL A 1 104 ? -8.753 7.632 -7.971 1.00 98.19 104 VAL A C 1
ATOM 784 O O . VAL A 1 104 ? -9.900 7.876 -8.327 1.00 98.19 104 VAL A O 1
ATOM 787 N N . LYS A 1 105 ? -7.993 6.738 -8.608 1.00 97.31 105 LYS A N 1
ATOM 788 C CA . LYS A 1 105 ? -8.417 5.982 -9.797 1.00 97.31 105 LYS A CA 1
ATOM 789 C C . LYS A 1 105 ? -9.039 4.636 -9.453 1.00 97.31 105 LYS A C 1
ATOM 791 O O . LYS A 1 105 ? -9.977 4.202 -10.111 1.00 97.31 105 LYS A O 1
ATOM 796 N N . ALA A 1 106 ? -8.484 3.956 -8.456 1.00 97.75 106 ALA A N 1
ATOM 797 C CA . ALA A 1 106 ? -8.951 2.653 -8.011 1.00 97.75 106 ALA A CA 1
ATOM 798 C C . ALA A 1 106 ? -8.564 2.420 -6.550 1.00 97.75 106 ALA A C 1
ATOM 800 O O . ALA A 1 106 ? -7.599 3.003 -6.050 1.00 97.75 106 ALA A O 1
ATOM 801 N N . VAL A 1 107 ? -9.313 1.543 -5.883 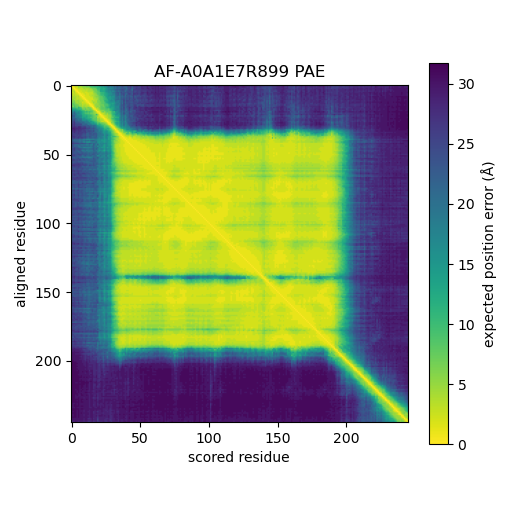1.00 98.44 107 VAL A N 1
ATOM 802 C CA . VAL A 1 107 ? -9.080 1.159 -4.489 1.00 98.44 107 VAL A CA 1
ATOM 803 C C . VAL A 1 107 ? -9.038 -0.358 -4.392 1.00 98.44 107 VAL A C 1
ATOM 805 O O . VAL A 1 107 ? -9.973 -1.040 -4.810 1.00 98.44 107 VAL A O 1
ATOM 808 N N . HIS A 1 108 ? -7.964 -0.878 -3.809 1.00 98.62 108 HIS A N 1
ATOM 809 C CA . HIS A 1 108 ? -7.810 -2.280 -3.457 1.00 98.62 108 HIS A CA 1
ATOM 810 C C . HIS A 1 108 ? -7.886 -2.426 -1.936 1.00 98.62 108 HIS A C 1
ATOM 812 O O . HIS A 1 108 ? -6.948 -2.071 -1.221 1.00 98.62 108 HIS A O 1
ATOM 818 N N . ASN A 1 109 ? -9.020 -2.927 -1.440 1.00 98.62 109 ASN A N 1
ATOM 819 C CA . ASN A 1 109 ? -9.275 -3.054 -0.008 1.00 98.62 109 ASN A CA 1
ATOM 820 C C . ASN A 1 109 ? -8.985 -4.465 0.520 1.00 98.62 109 ASN A C 1
ATOM 822 O O . ASN A 1 109 ? -9.779 -5.393 0.352 1.00 98.62 109 ASN A O 1
ATOM 826 N N . PHE A 1 110 ? -7.869 -4.590 1.231 1.00 98.62 110 PHE A N 1
ATOM 827 C CA . PHE A 1 110 ? -7.430 -5.791 1.935 1.00 98.62 110 PHE A CA 1
ATOM 828 C C . PHE A 1 110 ? -7.428 -5.619 3.461 1.00 98.62 110 PHE A C 1
ATOM 830 O O . PHE A 1 110 ? -6.776 -6.382 4.170 1.00 98.62 110 PHE A O 1
ATOM 837 N N . ILE A 1 111 ? -8.181 -4.650 3.992 1.00 98.69 111 ILE A N 1
ATOM 838 C CA . ILE A 1 111 ? -8.431 -4.559 5.433 1.00 98.69 111 ILE A CA 1
ATOM 839 C C . ILE A 1 111 ? -9.147 -5.836 5.898 1.00 98.69 111 ILE A C 1
ATOM 841 O O . ILE A 1 111 ? -10.103 -6.305 5.262 1.00 98.69 111 ILE A O 1
ATOM 845 N N . THR A 1 112 ? -8.718 -6.388 7.026 1.00 98.38 112 THR A N 1
ATOM 846 C CA . THR A 1 112 ? -9.366 -7.518 7.693 1.00 98.38 112 THR A CA 1
ATOM 847 C C . THR A 1 112 ? -10.138 -7.047 8.926 1.00 98.38 112 THR A C 1
ATOM 849 O O . THR A 1 112 ? -9.858 -6.002 9.512 1.00 98.38 112 THR A O 1
ATOM 852 N N . VAL A 1 113 ? -11.178 -7.797 9.291 1.00 98.38 113 VAL A N 1
ATOM 853 C CA . VAL A 1 113 ? -11.950 -7.542 10.513 1.00 98.38 113 VAL A CA 1
ATOM 854 C C . VAL A 1 113 ? -11.392 -8.443 11.602 1.00 98.38 113 VAL A C 1
ATOM 856 O O . VAL A 1 113 ? -11.422 -9.665 11.456 1.00 98.38 113 VAL A O 1
ATOM 859 N N . GLY A 1 114 ? -10.868 -7.852 12.670 1.00 96.75 114 GLY A N 1
ATOM 860 C CA . GLY A 1 114 ? -10.205 -8.597 13.731 1.00 96.75 114 GLY A CA 1
ATOM 861 C C . GLY A 1 114 ? -9.340 -7.725 14.641 1.00 96.75 114 GLY A C 1
ATOM 862 O O . GLY A 1 114 ? -9.265 -6.506 14.463 1.00 96.75 114 GLY A O 1
ATOM 863 N N . PRO A 1 115 ? -8.692 -8.340 15.645 1.00 95.81 115 PRO A N 1
ATOM 864 C CA . PRO A 1 115 ? -7.742 -7.639 16.495 1.00 95.81 115 PRO A CA 1
ATOM 865 C C . PRO A 1 115 ? -6.536 -7.159 15.681 1.00 95.81 115 PRO A C 1
ATOM 867 O O . PRO A 1 115 ? -6.175 -7.757 14.669 1.00 95.81 115 PRO A O 1
ATOM 870 N N . GLN A 1 116 ? -5.886 -6.097 16.154 1.00 96.31 116 GLN A N 1
ATOM 871 C CA . GLN A 1 116 ? -4.626 -5.648 15.567 1.00 96.31 116 GLN A CA 1
ATOM 872 C C . GLN A 1 116 ? -3.554 -6.732 15.699 1.00 96.31 116 GLN A C 1
ATOM 874 O O . GLN A 1 116 ? -3.474 -7.423 16.720 1.00 96.31 116 GLN A O 1
ATOM 879 N N . VAL A 1 117 ? -2.699 -6.835 14.684 1.00 96.88 117 VAL A N 1
ATOM 880 C CA . VAL A 1 117 ? -1.522 -7.705 14.734 1.00 96.88 117 VAL A CA 1
ATOM 881 C C . VAL A 1 117 ? -0.570 -7.288 15.855 1.00 96.88 117 VAL A C 1
ATOM 883 O O . VAL A 1 117 ? -0.469 -6.112 16.217 1.00 96.88 117 VAL A O 1
ATOM 886 N N . SER A 1 118 ? 0.148 -8.259 16.418 1.00 97.38 118 SER A N 1
ATOM 887 C CA . SER A 1 118 ? 1.123 -7.989 17.471 1.00 97.38 118 SER A CA 1
ATOM 888 C C . SER A 1 118 ? 2.321 -7.199 16.937 1.00 97.38 118 SER A C 1
ATOM 890 O O . SER A 1 118 ? 2.662 -7.239 15.754 1.00 97.38 118 SER A O 1
ATOM 892 N N . TYR A 1 119 ? 3.039 -6.530 17.842 1.00 96.19 119 TYR A N 1
ATOM 893 C CA . TYR A 1 119 ? 4.273 -5.828 17.487 1.00 96.19 119 TYR A CA 1
ATOM 894 C C . TYR A 1 119 ? 5.324 -6.756 16.853 1.00 96.19 119 TYR A C 1
ATOM 896 O O . TYR A 1 119 ? 6.024 -6.350 15.930 1.00 96.19 119 TYR A O 1
ATOM 904 N N . SER A 1 120 ? 5.410 -8.017 17.297 1.00 97.19 120 SER A N 1
ATOM 905 C CA . SER A 1 120 ? 6.322 -9.005 16.707 1.00 97.19 120 SER A CA 1
ATOM 906 C C . SER A 1 120 ? 5.997 -9.293 15.240 1.00 97.19 120 SER A C 1
ATOM 908 O O . SER A 1 120 ? 6.917 -9.355 14.427 1.00 97.19 120 SER A O 1
ATOM 910 N N . THR A 1 121 ? 4.713 -9.403 14.885 1.00 97.31 121 THR A N 1
ATOM 911 C CA . THR A 1 121 ? 4.277 -9.558 13.490 1.00 97.31 121 THR A CA 1
ATOM 912 C C . THR A 1 121 ? 4.644 -8.328 12.665 1.00 97.31 121 THR A C 1
ATOM 914 O O . THR A 1 121 ? 5.232 -8.470 11.600 1.00 97.31 121 THR A O 1
ATOM 917 N N . ILE A 1 122 ? 4.432 -7.118 13.195 1.00 96.75 122 ILE A N 1
ATOM 918 C CA . ILE A 1 122 ? 4.816 -5.873 12.504 1.00 96.75 122 ILE A CA 1
ATOM 919 C C . ILE A 1 122 ? 6.329 -5.833 12.219 1.00 96.75 122 ILE A C 1
ATOM 921 O O . ILE A 1 122 ? 6.749 -5.414 11.140 1.00 96.75 122 ILE A O 1
ATOM 925 N N . MET A 1 123 ? 7.167 -6.274 13.164 1.00 97.69 123 MET A N 1
ATOM 926 C CA . MET A 1 123 ? 8.619 -6.351 12.951 1.00 97.69 123 MET A CA 1
ATOM 927 C C . MET A 1 123 ? 8.993 -7.389 11.887 1.00 97.69 123 MET A C 1
ATOM 929 O O . MET A 1 123 ? 9.884 -7.140 11.073 1.00 97.69 123 MET A O 1
ATOM 933 N N . GLN A 1 124 ? 8.298 -8.527 11.866 1.00 97.56 124 GLN A N 1
ATOM 934 C CA . GLN A 1 124 ? 8.492 -9.550 10.844 1.00 97.56 124 GLN A CA 1
ATOM 935 C C . GLN A 1 124 ? 8.106 -9.030 9.451 1.00 97.56 124 GLN A C 1
ATOM 937 O O . GLN A 1 124 ? 8.879 -9.188 8.507 1.00 97.56 124 GLN A O 1
ATOM 942 N N . ASP A 1 125 ? 6.971 -8.343 9.332 1.00 97.56 125 ASP A N 1
ATOM 943 C CA . ASP A 1 125 ? 6.505 -7.728 8.085 1.00 97.56 125 ASP A CA 1
ATOM 944 C C . ASP A 1 125 ? 7.486 -6.656 7.576 1.00 97.56 125 ASP A C 1
ATOM 946 O O . ASP A 1 125 ? 7.779 -6.572 6.376 1.00 97.56 125 ASP A O 1
ATOM 950 N N . LEU A 1 126 ? 8.063 -5.858 8.483 1.00 97.06 126 LEU A N 1
ATOM 951 C CA . LEU A 1 126 ? 9.111 -4.892 8.146 1.00 97.06 126 LEU A CA 1
ATOM 952 C C . LEU A 1 126 ? 10.371 -5.589 7.612 1.00 97.06 126 LEU A C 1
ATOM 954 O O . LEU A 1 126 ? 10.957 -5.135 6.622 1.00 97.06 126 LEU A O 1
ATOM 958 N N . ALA A 1 127 ? 10.780 -6.699 8.233 1.00 97.56 127 ALA A N 1
ATOM 959 C CA . ALA A 1 127 ? 11.923 -7.488 7.783 1.00 97.56 127 ALA A CA 1
ATOM 960 C C . ALA A 1 127 ? 11.676 -8.104 6.396 1.00 97.56 127 ALA A C 1
ATOM 962 O O . ALA A 1 127 ? 12.545 -8.010 5.527 1.00 97.56 127 ALA A O 1
ATOM 963 N N . VAL A 1 128 ? 10.482 -8.656 6.155 1.00 97.69 128 VAL A N 1
ATOM 964 C CA . VAL A 1 128 ? 10.053 -9.164 4.841 1.00 97.69 128 VAL A CA 1
ATOM 965 C C . VAL A 1 128 ? 10.092 -8.056 3.792 1.00 97.69 128 VAL A C 1
ATOM 967 O O . VAL 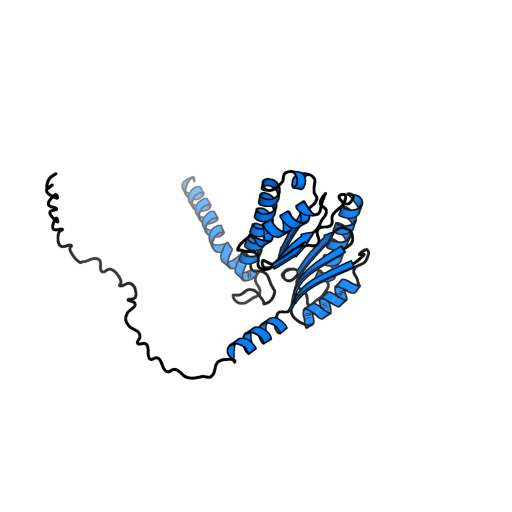A 1 128 ? 10.691 -8.233 2.730 1.00 97.69 128 VAL A O 1
ATOM 970 N N . THR A 1 129 ? 9.513 -6.891 4.095 1.00 97.06 129 THR A N 1
ATOM 971 C CA . THR A 1 129 ? 9.488 -5.743 3.176 1.00 97.06 129 THR A CA 1
ATOM 972 C C . THR A 1 129 ? 10.906 -5.292 2.823 1.00 97.06 129 THR A C 1
ATOM 974 O O . THR A 1 129 ? 11.227 -5.088 1.653 1.00 97.06 129 THR A O 1
ATOM 977 N N . THR A 1 130 ? 11.781 -5.185 3.825 1.00 95.94 130 THR A N 1
ATOM 978 C CA . THR A 1 130 ? 13.176 -4.755 3.650 1.00 95.94 130 THR A CA 1
ATOM 979 C C . THR A 1 130 ? 13.986 -5.776 2.853 1.00 95.94 130 THR A C 1
ATOM 981 O O . THR A 1 130 ? 14.727 -5.401 1.944 1.00 95.94 130 THR A O 1
ATOM 984 N N . ASN A 1 131 ? 13.818 -7.070 3.140 1.00 95.12 131 ASN A N 1
ATOM 985 C CA . ASN A 1 131 ? 14.462 -8.144 2.387 1.00 95.12 131 ASN A CA 1
ATOM 986 C C . ASN A 1 131 ? 14.006 -8.129 0.921 1.00 95.12 131 ASN A C 1
ATOM 988 O O . ASN A 1 131 ? 14.840 -8.105 0.019 1.00 95.12 131 ASN A O 1
ATOM 992 N N . THR A 1 132 ? 12.696 -8.027 0.685 1.00 95.00 132 THR A N 1
ATOM 993 C CA . THR A 1 132 ? 12.117 -7.953 -0.664 1.00 95.00 132 THR A CA 1
ATOM 994 C C . THR A 1 132 ? 12.657 -6.752 -1.441 1.00 95.00 132 THR A C 1
ATOM 996 O O . THR A 1 132 ? 13.056 -6.900 -2.595 1.00 95.00 132 THR A O 1
ATOM 999 N N . LYS A 1 133 ? 12.756 -5.575 -0.805 1.00 93.62 133 LYS A N 1
ATOM 1000 C CA . LYS A 1 133 ? 13.416 -4.401 -1.397 1.00 93.62 133 LYS A CA 1
ATOM 1001 C C . LYS A 1 133 ? 14.871 -4.699 -1.760 1.00 93.62 133 LYS A C 1
ATOM 1003 O O . LYS A 1 133 ? 15.276 -4.432 -2.886 1.00 93.62 133 LYS A O 1
ATOM 1008 N N . GLY A 1 134 ? 15.637 -5.310 -0.856 1.00 92.75 134 GLY A N 1
ATOM 1009 C CA . GLY A 1 134 ? 17.026 -5.699 -1.111 1.00 92.75 134 GLY A CA 1
ATOM 1010 C C . GLY A 1 134 ? 17.182 -6.692 -2.270 1.00 92.75 134 GLY A C 1
ATOM 1011 O O . GLY A 1 134 ? 18.108 -6.557 -3.070 1.00 92.75 134 GLY A O 1
ATOM 1012 N N . LEU A 1 135 ? 16.268 -7.658 -2.405 1.00 91.00 135 LEU A N 1
ATOM 1013 C CA . LEU A 1 135 ? 16.225 -8.575 -3.548 1.00 91.00 135 LEU A CA 1
ATOM 1014 C C . LEU A 1 135 ? 15.948 -7.825 -4.855 1.00 91.00 135 LEU A C 1
ATOM 1016 O O . LEU A 1 135 ? 16.621 -8.084 -5.852 1.00 91.00 135 LEU A O 1
ATOM 1020 N N . LEU A 1 136 ? 15.010 -6.874 -4.835 1.00 90.38 136 LEU A N 1
ATOM 1021 C CA . LEU A 1 136 ? 14.646 -6.082 -6.007 1.00 90.38 136 LEU A CA 1
ATOM 1022 C C . LEU A 1 136 ? 15.779 -5.149 -6.449 1.00 90.38 136 LEU A C 1
ATOM 1024 O O . LEU A 1 136 ? 16.072 -5.078 -7.634 1.00 90.38 136 LEU A O 1
ATOM 1028 N N . MET A 1 137 ? 16.491 -4.517 -5.511 1.00 87.25 137 MET A N 1
ATOM 1029 C CA . MET A 1 137 ? 17.658 -3.671 -5.814 1.00 87.25 137 MET A CA 1
ATOM 1030 C C . MET A 1 137 ? 18.805 -4.440 -6.486 1.00 87.25 137 MET A C 1
ATOM 1032 O O . MET A 1 137 ? 19.640 -3.845 -7.163 1.00 87.25 137 MET A O 1
ATOM 1036 N N . ARG A 1 138 ? 18.877 -5.759 -6.276 1.00 85.19 138 ARG A N 1
ATOM 1037 C CA . ARG A 1 138 ? 19.873 -6.642 -6.901 1.00 85.19 138 ARG A CA 1
ATOM 1038 C C . ARG A 1 138 ? 19.395 -7.197 -8.243 1.00 85.19 138 ARG A C 1
ATOM 1040 O O . ARG A 1 138 ? 20.202 -7.779 -8.966 1.00 85.19 138 ARG A O 1
ATOM 1047 N N . ALA A 1 139 ? 18.107 -7.065 -8.557 1.00 77.44 139 ALA A N 1
ATOM 1048 C CA . ALA A 1 139 ? 17.561 -7.452 -9.845 1.00 77.44 139 ALA A CA 1
ATOM 1049 C C . ALA A 1 139 ? 17.905 -6.362 -10.881 1.00 77.44 139 ALA A C 1
ATOM 1051 O O . ALA A 1 139 ? 17.637 -5.187 -10.644 1.00 77.44 139 ALA A O 1
ATOM 1052 N N . PRO A 1 140 ? 18.503 -6.714 -12.031 1.00 68.00 140 PRO A N 1
ATOM 1053 C CA . PRO A 1 140 ? 19.067 -5.725 -12.951 1.00 68.00 140 PRO A CA 1
ATOM 1054 C C . PRO A 1 140 ? 18.027 -4.880 -13.704 1.00 68.00 140 PRO A C 1
ATOM 1056 O O . PRO A 1 140 ? 18.382 -3.838 -14.250 1.00 68.00 140 PRO A O 1
ATOM 1059 N N . VAL A 1 141 ? 16.764 -5.312 -13.758 1.00 71.50 141 VAL A N 1
ATOM 1060 C CA . VAL A 1 141 ? 15.771 -4.751 -14.692 1.00 71.50 141 VAL A CA 1
ATOM 1061 C C . VAL A 1 141 ? 14.675 -3.945 -13.990 1.00 71.50 141 VAL A C 1
ATOM 1063 O O . VAL A 1 141 ? 14.234 -2.924 -14.517 1.00 71.50 141 VAL A O 1
ATOM 1066 N N . VAL A 1 142 ? 14.257 -4.335 -12.781 1.00 79.56 142 VAL A N 1
ATOM 1067 C CA . VAL A 1 142 ? 13.143 -3.673 -12.085 1.00 79.56 142 VAL A CA 1
ATOM 1068 C C . VAL A 1 142 ? 13.656 -2.561 -11.178 1.00 79.56 142 VAL A C 1
ATOM 1070 O O . VAL A 1 142 ? 14.230 -2.808 -10.120 1.00 79.56 142 VAL A O 1
ATOM 1073 N N . ARG A 1 143 ? 13.411 -1.309 -11.571 1.00 82.88 143 ARG A N 1
ATOM 1074 C CA . ARG A 1 143 ? 13.743 -0.143 -10.741 1.00 82.88 143 ARG A CA 1
ATOM 1075 C C . ARG A 1 143 ? 12.773 -0.007 -9.569 1.00 82.88 143 ARG A C 1
ATOM 1077 O O . ARG A 1 143 ? 11.563 -0.134 -9.748 1.00 82.88 143 ARG A O 1
ATOM 1084 N N . GLU A 1 144 ? 13.289 0.346 -8.389 1.00 81.06 144 GLU A N 1
ATOM 1085 C CA . GLU A 1 144 ? 12.466 0.566 -7.186 1.00 81.06 144 GLU A CA 1
ATOM 1086 C C . GLU A 1 144 ? 11.409 1.663 -7.402 1.00 81.06 144 GLU A C 1
ATOM 1088 O O . GLU A 1 144 ? 10.301 1.568 -6.886 1.00 81.06 144 GLU A O 1
ATOM 1093 N N . SER A 1 145 ? 11.690 2.674 -8.232 1.00 86.25 145 SER A N 1
ATOM 1094 C CA . SER A 1 145 ? 10.739 3.754 -8.539 1.00 86.25 145 SER A CA 1
ATOM 1095 C C . SER A 1 145 ? 9.450 3.282 -9.233 1.00 86.25 145 SER A C 1
ATOM 1097 O O . SER A 1 145 ? 8.453 4.013 -9.219 1.00 86.25 145 SER A O 1
ATOM 1099 N N . LYS A 1 146 ? 9.448 2.069 -9.804 1.00 92.50 146 LYS A N 1
ATOM 1100 C CA . LYS A 1 146 ? 8.317 1.467 -10.526 1.00 92.50 146 LYS A CA 1
ATOM 1101 C C . LYS A 1 146 ? 7.447 0.533 -9.686 1.00 92.50 146 LYS A C 1
ATOM 1103 O O . LYS A 1 146 ? 6.414 0.075 -10.179 1.00 92.50 146 LYS A O 1
ATOM 1108 N N . VAL A 1 147 ? 7.852 0.234 -8.452 1.00 94.44 147 VAL A N 1
ATOM 1109 C CA . VAL A 1 147 ? 7.180 -0.744 -7.589 1.00 94.44 147 VAL A CA 1
ATOM 1110 C C . VAL A 1 147 ? 6.997 -0.164 -6.189 1.00 94.44 147 VAL A C 1
ATOM 1112 O O . VAL A 1 147 ? 7.872 0.506 -5.648 1.00 94.44 147 VAL A O 1
ATOM 1115 N N . LEU A 1 148 ? 5.854 -0.441 -5.575 1.00 96.00 148 LEU A N 1
ATOM 1116 C CA . LEU A 1 148 ? 5.600 -0.206 -4.162 1.00 96.00 148 LEU A CA 1
ATOM 1117 C C . LEU A 1 148 ? 5.365 -1.554 -3.482 1.00 96.00 148 LEU A C 1
ATOM 1119 O O . LEU A 1 148 ? 4.542 -2.356 -3.918 1.00 96.00 148 LEU A O 1
ATOM 1123 N N . LEU A 1 149 ? 6.118 -1.790 -2.412 1.00 96.69 149 LEU A N 1
ATOM 1124 C CA . LEU A 1 149 ? 6.065 -3.003 -1.607 1.00 96.69 149 LEU A CA 1
ATOM 1125 C C . LEU A 1 149 ? 5.521 -2.656 -0.225 1.00 96.69 149 LEU A C 1
ATOM 1127 O O . LEU A 1 149 ? 6.034 -1.740 0.420 1.00 96.69 149 LEU A O 1
ATOM 1131 N N . HIS A 1 150 ? 4.518 -3.398 0.227 1.00 97.75 150 HIS A N 1
ATOM 1132 C CA . HIS A 1 150 ? 3.941 -3.258 1.557 1.00 97.75 150 HIS A CA 1
ATOM 1133 C C . HIS A 1 150 ? 3.612 -4.646 2.103 1.00 97.75 150 HIS A C 1
ATOM 1135 O O . HIS A 1 150 ? 2.987 -5.432 1.401 1.00 97.75 150 HIS A O 1
ATOM 1141 N N . THR A 1 151 ? 4.015 -4.959 3.331 1.00 98.31 151 THR A N 1
ATOM 1142 C CA . THR A 1 151 ? 3.679 -6.242 3.968 1.00 98.31 151 THR A CA 1
ATOM 1143 C C . THR A 1 151 ? 2.780 -5.990 5.163 1.00 98.31 151 THR A C 1
ATOM 1145 O O . THR A 1 151 ? 3.047 -5.077 5.942 1.00 98.31 151 THR A O 1
ATOM 1148 N N . GLU A 1 152 ? 1.731 -6.796 5.288 1.00 98.19 152 GLU A N 1
ATOM 1149 C CA . GLU A 1 152 ? 0.799 -6.745 6.406 1.00 98.19 152 GLU A CA 1
ATOM 1150 C C . GLU A 1 152 ? 0.318 -8.152 6.768 1.00 98.19 152 GLU A C 1
ATOM 1152 O O . GLU A 1 152 ? -0.229 -8.853 5.913 1.00 98.19 152 GLU A O 1
ATOM 1157 N N . ASP A 1 153 ? 0.490 -8.533 8.034 1.00 97.38 153 ASP A N 1
ATOM 1158 C CA . ASP A 1 153 ? 0.055 -9.813 8.604 1.00 97.38 153 ASP A CA 1
ATOM 1159 C C . ASP A 1 153 ? 0.556 -11.021 7.790 1.00 97.38 153 ASP A C 1
ATOM 1161 O O . ASP A 1 153 ? -0.198 -11.920 7.412 1.00 97.38 153 ASP A O 1
ATOM 1165 N N . GLY A 1 154 ? 1.842 -10.997 7.419 1.00 96.88 154 GLY A N 1
ATOM 1166 C CA . GLY A 1 154 ? 2.463 -12.039 6.600 1.00 96.88 154 GLY A CA 1
ATOM 1167 C C . GLY A 1 154 ? 2.036 -12.051 5.126 1.00 96.88 154 GLY A C 1
ATOM 1168 O O . GLY A 1 154 ? 2.459 -12.940 4.380 1.00 96.88 154 GLY A O 1
ATOM 1169 N N . VAL A 1 155 ? 1.227 -11.092 4.665 1.00 98.31 155 VAL A N 1
ATOM 1170 C CA . VAL A 1 155 ? 0.863 -10.939 3.249 1.00 98.31 155 VAL A CA 1
ATOM 1171 C C . VAL A 1 155 ? 1.675 -9.812 2.623 1.00 98.31 155 VAL A C 1
ATOM 1173 O O . VAL A 1 155 ? 1.583 -8.661 3.044 1.00 98.31 155 VAL A O 1
ATOM 1176 N N . LEU A 1 156 ? 2.452 -10.132 1.587 1.00 98.38 156 LEU A N 1
ATOM 1177 C CA . LEU A 1 156 ? 3.200 -9.148 0.806 1.00 98.38 156 LEU A CA 1
ATOM 1178 C C . LEU A 1 156 ? 2.339 -8.633 -0.351 1.00 98.38 156 LEU A C 1
ATOM 1180 O O . LEU A 1 156 ? 1.976 -9.384 -1.255 1.00 98.38 156 LEU A O 1
ATOM 1184 N N . TYR A 1 157 ? 2.067 -7.337 -0.349 1.00 98.50 157 TYR A N 1
ATOM 1185 C CA . TYR A 1 157 ? 1.388 -6.613 -1.411 1.00 98.50 157 TYR A CA 1
ATOM 1186 C C . TYR A 1 157 ? 2.417 -5.911 -2.295 1.00 98.50 157 TYR A C 1
ATOM 1188 O O . TYR A 1 157 ? 3.279 -5.166 -1.819 1.00 98.50 157 TYR A O 1
ATOM 1196 N N . VAL A 1 158 ? 2.310 -6.146 -3.598 1.00 97.69 158 VAL A N 1
ATOM 1197 C CA . VAL A 1 158 ? 3.220 -5.617 -4.611 1.00 97.69 158 VAL A CA 1
ATOM 1198 C C . VAL A 1 158 ? 2.405 -4.824 -5.617 1.00 97.69 158 VAL A C 1
ATOM 1200 O O . VAL A 1 158 ? 1.715 -5.408 -6.447 1.00 97.69 158 VAL A O 1
ATOM 1203 N N . MET A 1 159 ? 2.480 -3.499 -5.548 1.00 97.50 159 MET A N 1
ATOM 1204 C CA . MET A 1 159 ? 1.929 -2.611 -6.569 1.00 97.50 159 MET A CA 1
ATOM 1205 C C . MET A 1 159 ? 3.025 -2.205 -7.540 1.00 97.50 159 MET A C 1
ATOM 1207 O O . MET A 1 159 ? 4.170 -2.014 -7.138 1.00 97.50 159 MET A O 1
ATOM 1211 N N . GLY A 1 160 ? 2.700 -2.019 -8.810 1.00 94.88 160 GLY A N 1
ATOM 1212 C CA . GLY A 1 160 ? 3.710 -1.587 -9.763 1.00 94.88 160 GLY A CA 1
ATOM 1213 C C . GLY A 1 160 ? 3.152 -1.292 -11.134 1.00 94.88 160 GLY A C 1
ATOM 1214 O O . GLY A 1 160 ? 2.035 -1.677 -11.465 1.00 94.88 160 GLY A O 1
ATOM 1215 N N . ARG A 1 161 ? 3.954 -0.595 -11.932 1.00 94.62 161 ARG A N 1
ATOM 1216 C CA . ARG A 1 161 ? 3.645 -0.319 -13.328 1.00 94.62 161 ARG A CA 1
ATOM 1217 C C . ARG A 1 161 ? 4.835 -0.721 -14.187 1.00 94.62 161 ARG A C 1
ATOM 1219 O O . ARG A 1 161 ? 5.858 -0.039 -14.194 1.00 94.62 161 ARG A O 1
ATOM 1226 N N . LEU A 1 162 ? 4.702 -1.859 -14.855 1.00 93.44 162 LEU A N 1
ATOM 1227 C CA . LEU A 1 162 ? 5.821 -2.621 -15.407 1.00 93.44 162 LEU A CA 1
ATOM 1228 C C . LEU A 1 162 ? 5.499 -3.122 -16.817 1.00 93.44 162 LEU A C 1
ATOM 1230 O O . LEU A 1 162 ? 4.332 -3.287 -17.171 1.00 93.44 162 LEU A O 1
ATOM 1234 N N . ASN A 1 163 ? 6.529 -3.372 -17.623 1.00 92.31 163 ASN A N 1
ATOM 1235 C CA . ASN A 1 163 ? 6.388 -4.122 -18.877 1.00 92.31 163 ASN A CA 1
ATOM 1236 C C . ASN A 1 163 ? 6.483 -5.644 -18.655 1.00 92.31 163 ASN A C 1
ATOM 1238 O O . ASN A 1 163 ? 6.751 -6.110 -17.548 1.00 92.31 163 ASN A O 1
ATOM 1242 N N . ASN A 1 164 ? 6.283 -6.436 -19.712 1.00 91.44 164 ASN A N 1
ATOM 1243 C CA . ASN A 1 164 ? 6.296 -7.900 -19.625 1.00 91.44 164 ASN A CA 1
ATOM 1244 C C . ASN A 1 164 ? 7.638 -8.482 -19.131 1.00 91.44 164 ASN A C 1
ATOM 1246 O O . ASN A 1 164 ? 7.647 -9.445 -18.357 1.00 91.44 164 ASN A O 1
ATOM 1250 N N . ALA A 1 165 ? 8.767 -7.898 -19.544 1.00 90.12 165 ALA A N 1
ATOM 1251 C CA . ALA A 1 165 ? 10.091 -8.339 -19.103 1.00 90.12 165 ALA A CA 1
ATOM 1252 C C . ALA A 1 165 ? 10.298 -8.054 -17.605 1.00 90.12 165 ALA A C 1
ATOM 1254 O O . ALA A 1 165 ? 10.622 -8.955 -16.835 1.00 90.12 165 ALA A O 1
ATOM 1255 N N . GLU A 1 166 ? 9.986 -6.832 -17.174 1.00 92.00 166 GLU A N 1
ATOM 1256 C CA . GLU A 1 166 ? 10.044 -6.404 -15.774 1.00 92.00 166 GLU A CA 1
ATOM 1257 C C . GLU A 1 166 ? 9.129 -7.246 -14.872 1.00 92.00 166 GLU A C 1
ATOM 1259 O O . GLU A 1 166 ? 9.509 -7.574 -13.751 1.00 92.00 166 GLU A O 1
ATOM 1264 N N . ILE A 1 167 ? 7.940 -7.635 -15.347 1.00 93.06 167 ILE A N 1
ATOM 1265 C CA . ILE A 1 167 ? 7.031 -8.533 -14.615 1.00 93.06 167 ILE A CA 1
ATOM 1266 C C . ILE A 1 167 ? 7.663 -9.914 -14.423 1.00 93.06 167 ILE A C 1
ATOM 1268 O O . ILE A 1 167 ? 7.573 -10.491 -13.338 1.00 93.06 167 ILE A O 1
ATOM 1272 N N . THR A 1 168 ? 8.310 -10.447 -15.459 1.00 91.88 168 THR A N 1
ATOM 1273 C CA . THR A 1 168 ? 8.983 -11.751 -15.391 1.00 91.88 168 THR A CA 1
ATOM 1274 C C . THR A 1 168 ? 10.108 -11.728 -14.355 1.00 91.88 168 THR A C 1
ATOM 1276 O O . THR A 1 168 ? 10.189 -12.620 -13.507 1.00 91.88 168 THR A O 1
ATOM 1279 N N . ASP A 1 169 ? 10.911 -10.666 -14.351 1.00 90.12 169 ASP A N 1
ATOM 1280 C CA . ASP A 1 169 ? 11.999 -10.488 -13.389 1.00 90.12 169 ASP A CA 1
ATOM 1281 C C . ASP A 1 169 ? 11.491 -10.244 -11.965 1.00 90.12 169 ASP A C 1
ATOM 1283 O O . ASP A 1 169 ? 12.019 -10.823 -11.010 1.00 90.12 169 ASP A O 1
ATOM 1287 N N . LEU A 1 170 ? 10.431 -9.441 -11.815 1.00 93.12 170 LEU A N 1
ATOM 1288 C CA . LEU A 1 170 ? 9.753 -9.245 -10.537 1.00 93.12 170 LEU A CA 1
ATOM 1289 C C . LEU A 1 170 ? 9.300 -10.594 -9.972 1.00 93.12 170 LEU A C 1
ATOM 1291 O O . LEU A 1 170 ? 9.597 -10.895 -8.820 1.00 93.12 170 LEU A O 1
ATOM 1295 N N . ASN A 1 171 ? 8.648 -11.435 -10.776 1.00 93.38 171 ASN A N 1
ATOM 1296 C CA . ASN A 1 171 ? 8.211 -12.760 -10.340 1.00 93.38 171 ASN A CA 1
ATOM 1297 C C . ASN A 1 171 ? 9.394 -13.633 -9.891 1.00 93.38 171 ASN A C 1
ATOM 1299 O O . ASN A 1 171 ? 9.311 -14.287 -8.850 1.00 93.38 171 ASN A O 1
ATOM 1303 N N . GLY A 1 172 ? 10.520 -13.597 -10.610 1.00 91.81 172 GLY A N 1
ATOM 1304 C CA . GLY A 1 172 ? 11.744 -14.300 -10.212 1.00 91.81 172 GLY A CA 1
ATOM 1305 C C . GLY A 1 172 ? 12.354 -13.791 -8.897 1.00 91.81 172 GLY A C 1
ATOM 1306 O O . GLY A 1 172 ? 12.937 -14.572 -8.140 1.00 91.81 172 GLY A O 1
ATOM 1307 N N . ALA A 1 173 ? 12.216 -12.497 -8.591 1.00 91.56 173 ALA A N 1
ATOM 1308 C CA . ALA A 1 173 ? 12.617 -11.930 -7.303 1.00 91.56 173 ALA A CA 1
ATOM 1309 C C . ALA A 1 173 ? 11.641 -12.316 -6.179 1.00 91.56 173 ALA A C 1
ATOM 1311 O O . ALA A 1 173 ? 12.080 -12.735 -5.108 1.00 91.56 173 ALA A O 1
ATOM 1312 N N . LEU A 1 174 ? 10.331 -12.240 -6.434 1.00 92.94 174 LEU A N 1
ATOM 1313 C CA . LEU A 1 174 ? 9.280 -12.565 -5.467 1.00 92.94 174 LEU A CA 1
ATOM 1314 C C . LEU A 1 174 ? 9.310 -14.038 -5.037 1.00 92.94 174 LEU A C 1
ATOM 1316 O O . LEU A 1 174 ? 9.061 -14.332 -3.873 1.00 92.94 174 LEU A O 1
ATOM 1320 N N . GLN A 1 175 ? 9.706 -14.956 -5.923 1.00 93.00 175 GLN A N 1
ATOM 1321 C CA . GLN A 1 175 ? 9.907 -16.375 -5.585 1.00 93.00 175 GLN A CA 1
ATOM 1322 C C . GLN A 1 175 ? 11.002 -16.619 -4.532 1.00 93.00 175 GLN A C 1
ATOM 1324 O O . GLN A 1 175 ? 11.034 -17.680 -3.914 1.00 93.00 175 GLN A O 1
ATOM 1329 N N . LYS A 1 176 ? 11.911 -15.660 -4.328 1.00 93.62 176 LYS A N 1
ATOM 1330 C CA . LYS A 1 176 ? 12.996 -15.748 -3.337 1.00 93.62 176 LYS A CA 1
ATOM 1331 C C . LYS A 1 176 ? 12.607 -15.141 -1.988 1.00 93.62 176 LYS A C 1
ATOM 1333 O O . LYS A 1 176 ? 13.391 -15.222 -1.043 1.00 93.62 176 LYS A O 1
ATOM 1338 N N . VAL A 1 177 ? 11.434 -14.513 -1.896 1.00 93.44 177 VAL A N 1
ATOM 1339 C CA . VAL A 1 177 ? 10.941 -13.916 -0.655 1.00 93.44 177 VAL A CA 1
ATOM 1340 C C . VAL A 1 177 ? 10.517 -15.033 0.294 1.00 93.44 177 VAL A C 1
ATOM 1342 O O . VAL A 1 177 ? 9.624 -15.821 -0.005 1.00 93.44 177 VAL A O 1
ATOM 1345 N N . GLY A 1 178 ? 11.171 -15.100 1.451 1.00 92.38 178 GLY A N 1
ATOM 1346 C CA . GLY A 1 178 ? 10.798 -16.004 2.536 1.00 92.38 178 GLY A CA 1
ATOM 1347 C C . GLY A 1 178 ? 9.850 -15.352 3.542 1.00 92.38 178 GLY A C 1
ATOM 1348 O O . GLY A 1 178 ? 9.709 -14.132 3.581 1.00 92.38 178 GLY A O 1
ATOM 1349 N N . ASN A 1 179 ? 9.269 -16.176 4.418 1.00 92.31 179 ASN A N 1
ATOM 1350 C CA . ASN A 1 179 ? 8.457 -15.748 5.565 1.00 92.31 179 ASN A CA 1
ATOM 1351 C C . ASN A 1 179 ? 7.198 -14.936 5.207 1.00 92.31 179 ASN A C 1
ATOM 1353 O O . ASN A 1 179 ? 6.794 -14.059 5.967 1.00 92.31 179 ASN A O 1
ATOM 1357 N N . VAL A 1 180 ? 6.578 -15.249 4.069 1.00 95.81 180 VAL A N 1
ATOM 1358 C CA . VAL A 1 180 ? 5.267 -14.728 3.665 1.00 95.81 180 VAL A CA 1
ATOM 1359 C C . VAL A 1 180 ? 4.266 -15.870 3.562 1.00 95.81 180 VAL A C 1
ATOM 1361 O O . VAL A 1 180 ? 4.590 -16.956 3.084 1.00 95.81 180 VAL A O 1
ATOM 1364 N N . THR A 1 181 ? 3.033 -15.625 3.988 1.00 95.94 181 THR A N 1
ATOM 1365 C CA . THR A 1 181 ? 1.910 -16.554 3.823 1.00 95.94 181 THR A CA 1
ATOM 1366 C C . THR A 1 181 ? 1.311 -16.443 2.425 1.00 95.94 181 THR A C 1
ATOM 1368 O O . THR A 1 181 ? 0.825 -17.427 1.868 1.00 95.94 181 THR A O 1
ATOM 1371 N N . LYS A 1 182 ? 1.320 -15.235 1.852 1.00 96.69 182 LYS A N 1
ATOM 1372 C CA . LYS A 1 182 ? 0.739 -14.948 0.541 1.00 96.69 182 LYS A CA 1
ATOM 1373 C C . LYS A 1 182 ? 1.419 -13.742 -0.095 1.00 96.69 182 LYS A C 1
ATOM 1375 O O . LYS A 1 182 ? 1.815 -12.812 0.602 1.00 96.69 182 LYS A O 1
ATOM 1380 N N . ILE A 1 183 ? 1.495 -13.748 -1.422 1.00 97.50 183 ILE A N 1
ATOM 1381 C CA . ILE A 1 183 ? 1.894 -12.589 -2.220 1.00 97.50 183 ILE A CA 1
ATOM 1382 C C . ILE A 1 183 ? 0.692 -12.160 -3.062 1.00 97.50 183 ILE A C 1
ATOM 1384 O O . ILE A 1 183 ? 0.066 -12.989 -3.724 1.00 97.50 183 ILE A O 1
ATOM 1388 N N . VAL A 1 184 ? 0.353 -10.876 -3.005 1.00 97.94 184 VAL A N 1
ATOM 1389 C CA . VAL A 1 184 ? -0.711 -10.249 -3.791 1.00 97.94 184 VAL A CA 1
ATOM 1390 C C . VAL A 1 184 ? -0.074 -9.241 -4.736 1.00 97.94 184 VAL A C 1
ATOM 1392 O O . VAL A 1 184 ? 0.532 -8.262 -4.304 1.00 97.94 184 VAL A O 1
ATOM 1395 N N . THR A 1 185 ? -0.229 -9.478 -6.033 1.00 96.69 185 THR A N 1
ATOM 1396 C CA . THR A 1 185 ? 0.440 -8.714 -7.088 1.00 96.69 185 THR A CA 1
ATOM 1397 C C . THR A 1 185 ? -0.585 -7.865 -7.840 1.00 96.69 185 THR A C 1
ATOM 1399 O O . THR A 1 185 ? -1.504 -8.390 -8.462 1.00 96.69 185 THR A O 1
ATOM 1402 N N . LEU A 1 186 ? -0.432 -6.545 -7.757 1.00 96.56 186 LEU A N 1
ATOM 1403 C CA . LEU A 1 186 ? -1.305 -5.508 -8.309 1.00 96.56 186 LEU A CA 1
ATOM 1404 C C . LEU A 1 186 ? -0.511 -4.709 -9.354 1.00 96.56 186 LEU A C 1
ATOM 1406 O O . LEU A 1 186 ? -0.073 -3.583 -9.104 1.00 96.56 186 LEU A O 1
ATOM 1410 N N . ILE A 1 187 ? -0.243 -5.337 -10.500 1.00 95.50 187 ILE A N 1
ATOM 1411 C CA . ILE A 1 187 ? 0.617 -4.760 -11.538 1.00 95.50 187 ILE A CA 1
ATOM 1412 C C . ILE A 1 187 ? -0.207 -4.237 -12.704 1.00 95.50 187 ILE A C 1
ATOM 1414 O O . ILE A 1 187 ? -1.000 -4.956 -13.306 1.00 95.50 187 ILE A O 1
ATOM 1418 N N . ASP A 1 188 ? 0.061 -2.986 -13.046 1.00 93.75 188 ASP A N 1
ATOM 1419 C CA . ASP A 1 188 ? -0.408 -2.319 -14.247 1.00 93.75 188 ASP A CA 1
ATOM 1420 C C . ASP A 1 188 ? 0.586 -2.572 -15.398 1.00 93.75 188 ASP A C 1
ATOM 1422 O O . ASP A 1 188 ? 1.729 -2.104 -15.365 1.00 93.75 188 ASP A O 1
ATOM 1426 N N . ASN A 1 189 ? 0.178 -3.360 -16.398 1.00 93.44 189 ASN A N 1
ATOM 1427 C CA . ASN A 1 189 ? 1.040 -3.732 -17.520 1.00 93.44 189 ASN A CA 1
ATOM 1428 C C . ASN A 1 189 ? 1.040 -2.645 -18.604 1.00 93.44 189 ASN A C 1
ATOM 1430 O O . ASN A 1 189 ? 0.069 -2.487 -19.348 1.00 93.44 189 ASN A O 1
ATOM 1434 N N . ILE A 1 190 ? 2.144 -1.914 -18.744 1.00 89.75 190 ILE A N 1
ATOM 1435 C CA . ILE A 1 190 ? 2.211 -0.750 -19.646 1.00 89.75 190 ILE A CA 1
ATOM 1436 C C . ILE A 1 190 ? 2.081 -1.090 -21.133 1.00 89.75 190 ILE A C 1
ATOM 1438 O O . ILE A 1 190 ? 1.711 -0.217 -21.911 1.00 89.75 190 ILE A O 1
ATOM 1442 N N . GLU A 1 191 ? 2.368 -2.327 -21.536 1.00 85.69 191 GLU A N 1
ATOM 1443 C CA . GLU A 1 191 ? 2.292 -2.756 -22.938 1.00 85.69 191 GLU A CA 1
ATOM 1444 C C . GLU A 1 191 ? 0.863 -3.172 -23.304 1.00 85.69 191 GLU A C 1
ATOM 1446 O O . GLU A 1 191 ? 0.331 -2.765 -24.338 1.00 85.69 191 GLU A O 1
ATOM 1451 N N . GLN A 1 192 ? 0.192 -3.911 -22.415 1.00 77.38 192 GLN A N 1
ATOM 1452 C CA . GLN A 1 192 ? -1.203 -4.316 -22.620 1.00 77.38 192 GLN A CA 1
ATOM 1453 C C . GLN A 1 192 ? -2.136 -3.100 -22.671 1.00 77.38 192 GLN A C 1
ATOM 1455 O O . GLN A 1 192 ? -2.988 -3.017 -23.557 1.00 77.38 192 GLN A O 1
ATOM 1460 N N . ASN A 1 193 ? -1.917 -2.102 -21.811 1.00 66.31 193 ASN A N 1
ATOM 1461 C CA . ASN A 1 193 ? -2.732 -0.885 -21.779 1.00 66.31 193 ASN A CA 1
ATOM 1462 C C . ASN A 1 193 ? -2.620 -0.008 -23.042 1.00 66.31 193 ASN A C 1
ATOM 1464 O O . ASN A 1 193 ? -3.521 0.778 -23.333 1.00 66.31 193 ASN A O 1
ATOM 1468 N N . GLN A 1 194 ? -1.549 -0.123 -23.830 1.00 62.19 194 GLN A N 1
ATOM 1469 C CA . GLN A 1 194 ? -1.434 0.620 -25.091 1.00 62.19 194 GLN A CA 1
ATOM 1470 C C . GLN A 1 194 ? -2.283 -0.005 -26.203 1.00 62.19 194 GLN A C 1
ATOM 1472 O O . GLN A 1 194 ? -2.861 0.715 -27.017 1.00 62.19 194 GLN A O 1
ATOM 1477 N N . SER A 1 195 ? -2.431 -1.333 -26.200 1.00 59.94 195 SER A N 1
ATOM 1478 C CA . SER A 1 195 ? -3.223 -2.051 -27.207 1.00 59.94 195 SER A CA 1
ATOM 1479 C C . SER A 1 195 ? -4.734 -1.793 -27.094 1.00 59.94 195 SER A C 1
ATOM 1481 O O . SER A 1 195 ? -5.405 -1.640 -28.114 1.00 59.94 195 SER A O 1
ATOM 1483 N N . VAL A 1 196 ? -5.262 -1.629 -25.875 1.00 59.72 196 VAL A N 1
ATOM 1484 C CA . VAL A 1 196 ? -6.676 -1.260 -25.642 1.00 59.72 196 VAL A CA 1
ATOM 1485 C C . VAL A 1 196 ? -6.983 0.174 -26.092 1.00 59.72 196 VAL A C 1
ATOM 1487 O O . VAL A 1 196 ? -8.043 0.435 -26.663 1.00 59.72 196 VAL A O 1
ATOM 1490 N N . ASN A 1 197 ? -6.034 1.097 -25.924 1.00 54.66 197 ASN A N 1
ATOM 1491 C CA . ASN A 1 197 ? -6.199 2.482 -26.372 1.00 54.66 197 ASN A CA 1
ATOM 1492 C C . ASN A 1 197 ? -6.049 2.626 -27.898 1.00 54.66 197 ASN A C 1
ATOM 1494 O O . ASN A 1 197 ? -6.751 3.429 -28.503 1.00 54.66 197 ASN A O 1
ATOM 1498 N N . ALA A 1 198 ? -5.204 1.814 -28.542 1.00 57.72 198 ALA A N 1
ATOM 1499 C CA . ALA A 1 198 ? -5.068 1.798 -30.002 1.00 57.72 198 ALA A CA 1
ATOM 1500 C C . ALA A 1 198 ? -6.289 1.183 -30.716 1.00 57.72 198 ALA A C 1
ATOM 1502 O O . ALA A 1 198 ? -6.678 1.652 -31.785 1.00 57.72 198 ALA A O 1
ATOM 1503 N N . ALA A 1 199 ? -6.925 0.167 -30.124 1.00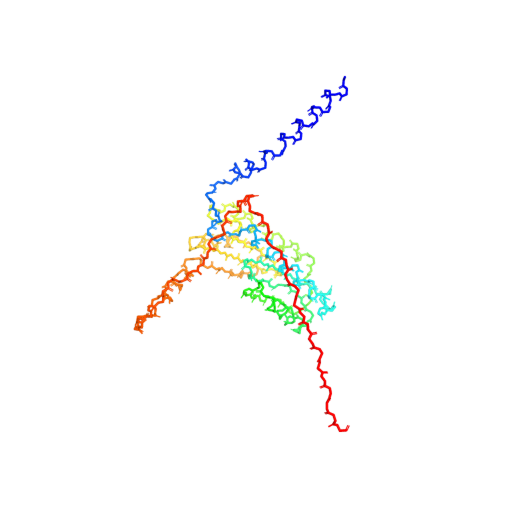 54.00 199 ALA A N 1
ATOM 1504 C CA . ALA A 1 199 ? -8.126 -0.460 -30.683 1.00 54.00 199 ALA A CA 1
ATOM 1505 C C . ALA A 1 199 ? -9.381 0.431 -30.580 1.00 54.00 199 ALA A C 1
ATOM 1507 O O . ALA A 1 199 ? -10.268 0.339 -31.426 1.00 54.00 199 ALA A O 1
ATOM 1508 N N . THR A 1 200 ? -9.437 1.333 -29.593 1.00 54.09 200 THR A N 1
ATOM 1509 C CA . THR A 1 200 ? -10.566 2.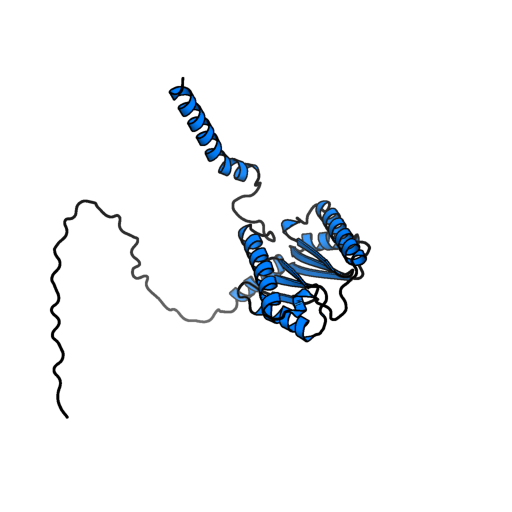268 -29.413 1.00 54.09 200 THR A CA 1
ATOM 1510 C C . THR A 1 200 ? -10.555 3.405 -30.448 1.00 54.09 200 THR A C 1
ATOM 1512 O O . THR A 1 200 ? -11.605 3.942 -30.788 1.00 54.09 200 THR A O 1
ATOM 1515 N N . THR A 1 201 ? -9.399 3.718 -31.042 1.00 51.78 201 THR A N 1
ATOM 1516 C CA . THR A 1 201 ? -9.266 4.749 -32.090 1.00 51.78 201 THR A CA 1
ATOM 1517 C C . THR A 1 201 ? -9.752 4.279 -33.472 1.00 51.78 201 THR A C 1
ATOM 1519 O O . THR A 1 201 ? -9.897 5.095 -34.375 1.00 51.78 201 THR A O 1
ATOM 1522 N N . ASN A 1 202 ? -10.053 2.984 -33.653 1.00 52.88 202 ASN A N 1
ATOM 1523 C CA . ASN A 1 202 ? -10.393 2.401 -34.961 1.00 52.88 202 ASN A CA 1
ATOM 1524 C C . ASN A 1 202 ? -11.846 1.913 -35.114 1.00 52.88 202 ASN A C 1
ATOM 1526 O O . ASN A 1 202 ? -12.161 1.239 -36.094 1.00 52.88 202 ASN A O 1
ATOM 1530 N N . ILE A 1 203 ? -12.760 2.285 -34.211 1.00 52.28 203 ILE A N 1
ATOM 1531 C CA . ILE A 1 203 ? -14.202 2.047 -34.395 1.00 52.28 203 ILE A CA 1
ATOM 1532 C C . ILE A 1 203 ? -14.889 3.387 -34.678 1.00 52.28 203 ILE A C 1
ATOM 1534 O O . ILE A 1 203 ? -15.385 4.050 -33.775 1.00 52.28 203 ILE A O 1
ATOM 1538 N N . GLY A 1 204 ? -14.891 3.802 -35.948 1.00 49.34 204 GLY A N 1
ATOM 1539 C CA . GLY A 1 204 ? -15.584 5.024 -36.361 1.00 49.34 204 GLY A CA 1
ATOM 1540 C C . GLY A 1 204 ? -15.294 5.494 -37.784 1.00 49.34 204 GLY A C 1
ATOM 1541 O O . GLY A 1 204 ? -14.938 6.651 -37.975 1.00 49.34 204 GLY A O 1
ATOM 1542 N N . LEU A 1 205 ? -15.454 4.627 -38.790 1.00 45.78 205 LEU A N 1
ATOM 1543 C CA . LEU A 1 205 ? -15.569 5.058 -40.187 1.00 45.78 205 LEU A CA 1
ATOM 1544 C C . LEU A 1 205 ? -17.058 5.093 -40.567 1.00 45.78 205 LEU A C 1
ATOM 1546 O O . LEU A 1 205 ? -17.675 4.048 -40.760 1.00 45.78 205 LEU A O 1
ATOM 1550 N N . GLY A 1 206 ? -17.634 6.295 -40.647 1.00 43.72 206 GLY A N 1
ATOM 1551 C CA . GLY A 1 206 ? -19.032 6.487 -41.034 1.00 43.72 206 GLY A CA 1
ATOM 1552 C C . GLY A 1 206 ? -19.489 7.948 -41.061 1.00 43.72 206 GLY A C 1
ATOM 1553 O O . GLY A 1 206 ? -20.214 8.365 -40.174 1.00 43.72 206 GLY A O 1
ATOM 1554 N N . GLY A 1 207 ? -19.076 8.688 -42.099 1.00 43.06 207 GLY A N 1
ATOM 1555 C CA . GLY A 1 207 ? -19.872 9.720 -42.788 1.00 43.06 207 GLY A CA 1
ATOM 1556 C C . GLY A 1 207 ? -20.303 10.989 -42.035 1.00 43.06 207 GLY A C 1
ATOM 1557 O O . GLY A 1 207 ? -21.267 10.980 -41.281 1.00 43.06 207 GLY A O 1
ATOM 1558 N N . GLY A 1 208 ? -19.697 12.125 -42.391 1.00 36.22 208 GLY A N 1
ATOM 1559 C CA . GLY A 1 208 ? -20.235 13.453 -42.083 1.00 36.22 208 GLY A CA 1
ATOM 1560 C C . GLY A 1 208 ? -19.196 14.550 -42.267 1.00 36.22 208 GLY A C 1
ATOM 1561 O O . GLY A 1 208 ? -18.489 14.900 -41.330 1.00 36.22 208 GLY A O 1
ATOM 1562 N N . ALA A 1 209 ? -19.076 15.071 -43.487 1.00 49.00 209 ALA A N 1
ATOM 1563 C CA . ALA A 1 209 ? -18.300 16.274 -43.746 1.00 49.00 209 ALA A CA 1
ATOM 1564 C C . ALA A 1 209 ? -18.969 17.469 -43.049 1.00 49.00 209 ALA A C 1
ATOM 1566 O O . ALA A 1 209 ? -20.070 17.864 -43.424 1.00 49.00 209 ALA A O 1
ATOM 1567 N N . SER A 1 210 ? -18.275 18.051 -42.074 1.00 41.62 210 SER A N 1
ATOM 1568 C CA . SER A 1 210 ? -18.623 19.341 -41.481 1.00 41.62 210 SER A CA 1
ATOM 1569 C C . SER A 1 210 ? -17.401 20.239 -41.583 1.00 41.62 210 SER A C 1
ATOM 1571 O O . SER A 1 210 ? -16.450 20.136 -40.812 1.00 41.62 210 SER A O 1
ATOM 1573 N N . THR A 1 211 ? -17.412 21.093 -42.599 1.00 45.38 211 THR A N 1
ATOM 1574 C CA . THR A 1 211 ? -16.533 22.250 -42.716 1.00 45.38 211 THR A CA 1
ATOM 1575 C C . THR A 1 211 ? -16.839 23.217 -41.576 1.00 45.38 211 THR A C 1
ATOM 1577 O O . THR A 1 211 ? -17.904 23.833 -41.584 1.00 45.38 211 THR A O 1
ATOM 1580 N N . THR A 1 212 ? -15.906 23.401 -40.643 1.00 39.88 212 THR A N 1
ATOM 1581 C CA . THR A 1 212 ? -15.926 24.562 -39.747 1.00 39.88 212 THR A CA 1
ATOM 1582 C C . THR A 1 212 ? -14.617 25.324 -39.891 1.00 39.88 212 THR A C 1
ATOM 1584 O O . THR A 1 212 ? -13.542 24.885 -39.497 1.00 39.88 212 THR A O 1
ATOM 1587 N N . SER A 1 213 ? -14.776 26.467 -40.539 1.00 39.88 213 SER A N 1
ATOM 1588 C CA . SER A 1 213 ? -13.903 27.625 -40.654 1.00 39.88 213 SER A CA 1
ATOM 1589 C C . SER A 1 213 ? -13.213 28.030 -39.348 1.00 39.88 213 SER A C 1
ATOM 1591 O O . SER A 1 213 ? -13.868 28.191 -38.319 1.00 39.88 213 SER A O 1
ATOM 1593 N N . TYR A 1 214 ? -11.912 28.311 -39.434 1.00 39.06 214 TYR A N 1
ATOM 1594 C CA . TYR A 1 214 ? -11.175 29.075 -38.432 1.00 39.06 214 TYR A CA 1
ATOM 1595 C C . TYR A 1 214 ? -11.569 30.551 -38.537 1.00 39.06 214 TYR A C 1
ATOM 1597 O O . TYR A 1 214 ? -11.245 31.213 -39.522 1.00 39.06 214 TYR A O 1
ATOM 1605 N N . ALA A 1 215 ? -12.268 31.055 -37.524 1.00 42.53 215 ALA A N 1
ATOM 1606 C CA . ALA A 1 215 ? -12.490 32.476 -37.318 1.00 42.53 215 ALA A CA 1
ATOM 1607 C C . ALA A 1 215 ? -11.904 32.867 -35.954 1.00 42.53 215 ALA A C 1
ATOM 1609 O O . ALA A 1 215 ? -12.407 32.450 -34.918 1.00 42.53 215 ALA A O 1
ATOM 1610 N N . ASN A 1 216 ? -10.839 33.666 -36.025 1.00 49.62 216 ASN A N 1
ATOM 1611 C CA . ASN A 1 216 ? -10.397 34.684 -35.070 1.00 49.62 216 ASN A CA 1
ATOM 1612 C C . ASN A 1 216 ? -10.216 34.275 -33.598 1.00 49.62 216 ASN A C 1
ATOM 1614 O O . ASN A 1 216 ? -11.122 34.442 -32.788 1.00 49.62 216 ASN A O 1
ATOM 1618 N N . ASP A 1 217 ? -8.980 33.926 -33.238 1.00 42.66 217 ASP A N 1
ATOM 1619 C CA . ASP A 1 217 ? -8.452 34.197 -31.898 1.00 42.66 217 ASP A CA 1
ATOM 1620 C C . ASP A 1 217 ? -7.237 35.134 -32.053 1.00 42.66 217 ASP A C 1
ATOM 1622 O O . ASP A 1 217 ? -6.251 34.746 -32.693 1.00 42.66 217 ASP A O 1
ATOM 1626 N N . PRO A 1 218 ? -7.303 36.405 -31.612 1.00 45.12 218 PRO A N 1
ATOM 1627 C CA . PRO A 1 218 ? -6.184 37.319 -31.748 1.00 45.12 218 PRO A CA 1
ATOM 1628 C C . PRO A 1 218 ? -5.121 37.006 -30.691 1.00 45.12 218 PRO A C 1
ATOM 1630 O O . PRO A 1 218 ? -5.347 37.099 -29.487 1.00 45.12 218 PRO A O 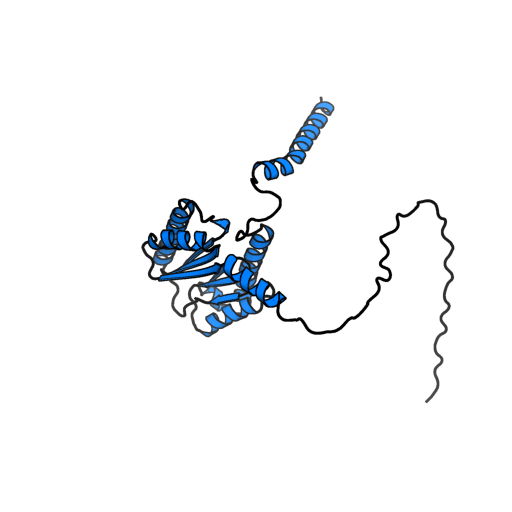1
ATOM 1633 N N . THR A 1 219 ? -3.913 36.706 -31.160 1.00 55.91 219 THR A N 1
ATOM 1634 C CA . THR A 1 219 ? -2.684 36.803 -30.363 1.00 55.91 219 THR A CA 1
ATOM 1635 C C . THR A 1 219 ? -2.606 38.165 -29.653 1.00 55.91 219 THR A C 1
ATOM 1637 O O . THR A 1 219 ? -2.942 39.172 -30.284 1.00 55.91 219 THR A O 1
ATOM 1640 N N . PRO A 1 220 ? -2.113 38.256 -28.401 1.00 48.44 220 PRO A N 1
ATOM 1641 C CA . PRO A 1 220 ? -1.957 39.538 -27.720 1.00 48.44 220 PRO A CA 1
ATOM 1642 C C . PRO A 1 220 ? -1.019 40.461 -28.506 1.00 48.44 220 PRO A C 1
ATOM 1644 O O . PRO A 1 220 ? 0.124 40.105 -28.799 1.00 48.44 220 PRO A O 1
ATOM 1647 N N . VAL A 1 221 ? -1.519 41.643 -28.856 1.00 52.28 221 VAL A N 1
ATOM 1648 C CA . VAL A 1 221 ? -0.774 42.695 -29.555 1.00 52.28 221 VAL A CA 1
ATOM 1649 C C . VAL A 1 221 ? 0.159 43.391 -28.560 1.00 52.28 221 VAL A C 1
ATOM 1651 O O . VAL A 1 221 ? -0.245 43.718 -27.444 1.00 52.28 221 VAL A O 1
ATOM 1654 N N . ALA A 1 222 ? 1.414 43.611 -28.957 1.00 43.09 222 ALA A N 1
ATOM 1655 C CA . ALA A 1 222 ? 2.372 44.411 -28.201 1.00 43.09 222 ALA A CA 1
ATOM 1656 C C . ALA A 1 222 ? 1.858 45.854 -28.038 1.00 43.09 222 ALA A C 1
ATOM 1658 O O . ALA A 1 222 ? 1.449 46.484 -29.010 1.00 43.09 222 ALA A O 1
ATOM 1659 N N . VAL A 1 223 ? 1.879 46.369 -26.808 1.00 50.34 223 VAL A N 1
ATOM 1660 C CA . VAL A 1 223 ? 1.456 47.739 -26.485 1.00 50.34 223 VAL A CA 1
ATOM 1661 C C . VAL A 1 223 ? 2.572 48.715 -26.877 1.00 50.34 223 VAL A C 1
ATOM 1663 O O . VAL A 1 223 ? 3.664 48.664 -26.313 1.00 50.34 223 VAL A O 1
ATOM 1666 N N . ASP A 1 224 ? 2.297 49.591 -27.845 1.00 54.88 224 ASP A N 1
ATOM 1667 C CA . ASP A 1 224 ? 3.138 50.742 -28.204 1.00 54.88 224 ASP A CA 1
ATOM 1668 C C . ASP A 1 224 ? 2.971 51.852 -27.135 1.00 54.88 224 ASP A C 1
ATOM 1670 O O . ASP A 1 224 ? 1.828 52.191 -26.813 1.00 54.88 224 ASP A O 1
ATOM 1674 N N . PRO A 1 225 ? 4.042 52.426 -26.545 1.00 48.25 225 PRO A N 1
ATOM 1675 C CA . PRO A 1 225 ? 3.929 53.387 -25.442 1.00 48.25 225 PRO A CA 1
ATOM 1676 C C . PRO A 1 225 ? 3.383 54.778 -25.807 1.00 48.25 225 PRO A C 1
ATOM 1678 O O . PRO A 1 225 ? 3.270 55.610 -24.911 1.00 48.25 225 PRO A O 1
ATOM 1681 N N . ASN A 1 226 ? 3.082 55.074 -27.076 1.00 54.94 226 ASN A N 1
ATOM 1682 C CA . ASN A 1 226 ? 2.853 56.454 -27.531 1.00 54.94 226 ASN A CA 1
ATOM 1683 C C . ASN A 1 226 ? 1.464 56.731 -28.134 1.00 54.94 226 ASN A C 1
ATOM 1685 O O . ASN A 1 226 ? 1.369 57.425 -29.146 1.00 54.94 226 ASN A O 1
ATOM 1689 N N . GLN A 1 227 ? 0.371 56.263 -27.523 1.00 47.44 227 GLN A N 1
ATOM 1690 C CA . GLN A 1 227 ? -0.970 56.746 -27.895 1.00 47.44 227 GLN A CA 1
ATOM 1691 C C . GLN A 1 227 ? -1.731 57.351 -26.707 1.00 47.44 227 GLN A C 1
ATOM 1693 O O . GLN A 1 227 ? -2.002 56.692 -25.704 1.00 47.44 227 GLN A O 1
ATOM 1698 N N . GLU A 1 228 ? -2.042 58.643 -26.847 1.00 49.75 228 GLU A N 1
ATOM 1699 C CA . GLU A 1 228 ? -2.821 59.484 -25.935 1.00 49.75 228 GLU A CA 1
ATOM 1700 C C . GLU A 1 228 ? -4.274 58.982 -25.787 1.00 49.75 228 GLU A C 1
ATOM 1702 O O . GLU A 1 228 ? -4.911 58.566 -26.755 1.00 49.75 228 GLU A O 1
ATOM 1707 N N . GLN A 1 229 ? -4.814 59.033 -24.562 1.00 48.47 229 GLN A N 1
ATOM 1708 C CA . GLN A 1 229 ? -6.186 58.619 -24.225 1.00 48.47 229 GLN A CA 1
ATOM 1709 C C . GLN A 1 229 ? -7.241 59.655 -24.659 1.00 48.47 229 GLN A C 1
ATOM 1711 O O . GLN A 1 229 ? -7.105 60.827 -24.303 1.00 48.47 229 GLN A O 1
ATOM 1716 N N . PRO A 1 230 ? -8.374 59.241 -25.260 1.00 44.59 230 PRO A N 1
ATOM 1717 C CA . PRO A 1 230 ? -9.588 60.053 -25.293 1.00 44.59 230 PRO A CA 1
ATOM 1718 C C . PRO A 1 230 ? -10.510 59.765 -24.094 1.00 44.59 230 PRO A C 1
ATOM 1720 O O . PRO A 1 230 ? -10.570 58.653 -23.571 1.00 44.59 230 PRO A O 1
ATOM 1723 N N . GLN A 1 231 ? -11.209 60.815 -23.663 1.00 41.00 231 GLN A N 1
ATOM 1724 C CA . GLN A 1 231 ? -11.917 60.977 -22.391 1.00 41.00 231 GLN A CA 1
ATOM 1725 C C . GLN A 1 231 ? -13.238 60.195 -22.260 1.00 41.00 231 GLN A C 1
ATOM 1727 O O . GLN A 1 231 ? -13.908 59.892 -23.241 1.00 41.00 231 GLN A O 1
ATOM 1732 N N . ALA A 1 232 ? -13.615 59.917 -21.007 1.00 43.50 232 ALA A N 1
ATOM 1733 C CA . ALA A 1 232 ? -14.847 59.243 -20.608 1.00 43.50 232 ALA A CA 1
ATOM 1734 C C . ALA A 1 232 ? -16.082 60.163 -20.697 1.00 43.50 232 ALA A C 1
ATOM 1736 O O . ALA A 1 232 ? -16.097 61.232 -20.089 1.00 43.50 232 ALA A O 1
ATOM 1737 N N . GLU A 1 233 ? -17.142 59.706 -21.369 1.00 43.34 233 GLU A N 1
ATOM 1738 C CA . GLU A 1 233 ? -18.489 60.287 -21.277 1.00 43.34 233 GLU A CA 1
ATOM 1739 C C . GLU A 1 233 ? -19.347 59.510 -20.265 1.00 43.34 233 GLU A C 1
ATOM 1741 O O . GLU A 1 233 ? -19.396 58.279 -20.257 1.00 43.34 233 GLU A O 1
ATOM 1746 N N . ALA A 1 234 ? -20.008 60.254 -19.377 1.00 45.72 234 ALA A N 1
ATOM 1747 C CA . ALA A 1 234 ? -20.857 59.741 -18.310 1.00 45.72 234 ALA A CA 1
ATOM 1748 C C . ALA A 1 234 ? -22.246 59.341 -18.838 1.00 45.72 234 ALA A C 1
ATOM 1750 O O . ALA A 1 234 ? -22.929 60.147 -19.468 1.00 45.72 234 ALA A O 1
ATOM 1751 N N . ILE A 1 235 ? -22.698 58.122 -18.526 1.00 45.03 235 ILE A N 1
ATOM 1752 C CA . ILE A 1 235 ? -24.064 57.671 -18.827 1.00 45.03 235 ILE A CA 1
ATOM 1753 C C . ILE A 1 235 ? -25.008 58.061 -17.680 1.00 45.03 235 ILE A C 1
ATOM 1755 O O . ILE A 1 235 ? -24.842 57.647 -16.534 1.00 45.03 235 ILE A O 1
ATOM 1759 N N . TYR A 1 236 ? -26.002 58.877 -18.030 1.00 50.56 236 TYR A N 1
ATOM 1760 C CA . TYR A 1 236 ? -27.128 59.331 -17.215 1.00 50.56 236 TYR A CA 1
ATOM 1761 C C . TYR A 1 236 ? -28.189 58.223 -17.069 1.00 50.56 236 TYR A C 1
ATOM 1763 O O . TYR A 1 236 ? -28.646 57.672 -18.068 1.00 50.56 236 TYR A O 1
ATOM 1771 N N . ASN A 1 237 ? -28.600 57.927 -15.831 1.00 56.44 237 ASN A N 1
ATOM 1772 C CA . ASN A 1 237 ? -29.643 56.953 -15.485 1.00 56.44 237 ASN A CA 1
ATOM 1773 C C . ASN A 1 237 ? -30.904 57.693 -14.993 1.00 56.44 237 ASN A C 1
ATOM 1775 O O . ASN A 1 237 ? -30.814 58.368 -13.965 1.00 56.44 237 ASN A O 1
ATOM 1779 N N . PRO A 1 238 ? -32.075 57.565 -15.641 1.00 57.28 238 PRO A N 1
ATOM 1780 C CA . PRO A 1 238 ? -33.334 58.009 -15.048 1.00 57.28 238 PRO A CA 1
ATOM 1781 C C . PRO A 1 238 ? -34.010 56.901 -14.212 1.00 57.28 238 PRO A C 1
ATOM 1783 O O . PRO A 1 238 ? -34.094 55.747 -14.631 1.00 57.28 238 PRO A O 1
ATOM 1786 N N . GLU A 1 239 ? -34.486 57.282 -13.020 1.00 63.44 239 GLU A N 1
ATOM 1787 C CA . GLU A 1 239 ? -35.294 56.476 -12.087 1.00 63.44 239 GLU A CA 1
ATOM 1788 C C . GLU A 1 239 ? -36.640 56.002 -12.682 1.00 63.44 239 GLU A C 1
ATOM 1790 O O . GLU A 1 239 ? -37.207 56.680 -13.543 1.00 63.44 239 GLU A O 1
ATOM 1795 N N . PRO A 1 240 ? -37.219 54.892 -12.177 1.00 58.56 240 PRO A N 1
ATOM 1796 C CA . PRO A 1 240 ? -38.552 54.442 -12.560 1.00 58.56 240 PRO A CA 1
ATOM 1797 C C . PRO A 1 240 ? -39.660 55.125 -11.738 1.00 58.56 240 PRO A C 1
ATOM 1799 O O . PRO A 1 240 ? -39.665 55.092 -10.507 1.00 58.56 240 PRO A O 1
ATOM 1802 N N . SER A 1 241 ? -40.649 55.688 -12.433 1.00 55.25 241 SER A N 1
ATOM 1803 C CA . SER A 1 241 ? -41.894 56.186 -11.849 1.00 55.25 241 SER A CA 1
ATOM 1804 C C . SER A 1 241 ? -42.844 55.046 -11.464 1.00 55.25 241 SER A C 1
ATOM 1806 O O . SER A 1 241 ? -43.063 54.088 -12.207 1.00 55.25 241 SER A O 1
ATOM 1808 N N . SER A 1 242 ? -43.431 55.181 -10.277 1.00 50.75 242 SER A N 1
ATOM 1809 C CA . SER A 1 242 ? -44.500 54.345 -9.741 1.00 50.75 242 SER A CA 1
ATOM 1810 C C . SER A 1 242 ? -45.847 54.648 -10.410 1.00 50.75 242 SER A C 1
ATOM 1812 O O . SER A 1 242 ? -46.171 55.796 -10.707 1.00 50.75 242 SER A O 1
ATOM 1814 N N . SER A 1 243 ? -46.670 53.614 -10.599 1.00 56.44 243 SER A N 1
ATOM 1815 C CA . SER A 1 243 ? -48.113 53.765 -10.823 1.00 56.44 243 SER A CA 1
ATOM 1816 C C . SER A 1 243 ? -48.895 52.713 -10.024 1.00 56.44 243 SER A C 1
ATOM 1818 O O . SER A 1 243 ? -48.865 51.523 -10.310 1.00 56.44 243 SER A O 1
ATOM 1820 N N . SER A 1 244 ? -49.521 53.219 -8.961 1.00 55.31 244 SER A N 1
ATOM 1821 C CA . SER A 1 244 ? -50.908 52.998 -8.523 1.00 55.31 244 SER A CA 1
ATOM 1822 C C . SER A 1 244 ? -51.486 51.573 -8.441 1.00 55.31 244 SER A C 1
ATOM 1824 O O . SER A 1 244 ? -51.941 51.012 -9.437 1.00 55.31 244 SER A O 1
ATOM 1826 N N . GLN A 1 245 ? -51.677 51.105 -7.202 1.00 43.94 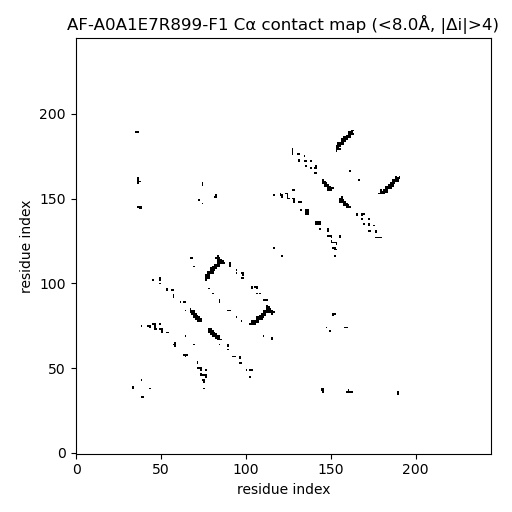245 GLN A N 1
ATOM 1827 C CA . GLN A 1 245 ? -53.020 51.004 -6.605 1.00 43.94 245 GLN A CA 1
ATOM 1828 C C . GLN A 1 245 ? -53.039 51.768 -5.281 1.00 43.94 245 GLN A C 1
ATOM 1830 O O . GLN A 1 245 ? -51.972 51.805 -4.629 1.00 43.94 245 GLN A O 1
#

Nearest PDB structures (foldseek):
  6v4v-assembly1_A-2  TM=9.388E-01  e=1.881E-21  Acinetobacter baumannii
  7a2d-assembly1_A  TM=4.961E-01  e=3.032E-13  Escherichia coli K-12
  6xmv-assembly1_A  TM=7.068E-01  e=1.907E-09  Neisseria gonorrhoeae FA 1090
  8rjx-assembly1_A  TM=4.013E-01  e=3.401E-10  Escherichia coli
  7pvc-assembly1_A  TM=7.612E-01  e=7.076E-02  Escherichia coli K-12

pLDDT: mean 80.55, std 20.47, range [36.22, 98.88]

Solvent-accessible surface area (backbone atoms only — not comparable to full-atom values): 15052 Å² total; per-residue (Å²): 112,74,71,60,52,55,53,52,54,53,54,56,57,57,65,62,68,72,44,61,66,53,56,52,57,75,71,48,97,66,72,95,72,68,60,92,47,45,67,43,72,68,47,52,53,49,16,52,48,50,35,51,51,42,55,54,48,46,54,71,75,38,69,66,52,76,80,30,46,73,47,64,48,46,59,88,31,32,35,42,33,35,45,22,23,88,38,68,66,59,52,49,50,55,49,52,58,46,68,72,36,88,76,46,78,46,77,48,82,58,55,42,69,41,77,69,79,54,71,69,53,53,54,49,20,51,50,41,42,52,50,46,50,56,47,37,73,70,42,94,76,50,56,68,72,27,47,49,77,49,44,53,94,38,31,38,37,37,38,33,31,36,44,74,67,37,47,53,51,48,50,62,43,57,74,69,57,65,89,57,83,46,78,46,78,53,69,46,48,60,60,65,58,49,56,59,59,58,59,62,75,70,76,79,91,77,88,81,94,73,92,76,81,92,76,87,80,82,74,88,74,84,84,74,94,84,73,86,86,83,83,89,83,85,86,85,82,85,83,86,84,86,80,85,134

Secondary structure (DSSP, 8-state):
-HHHHHHHHHHHHHHHHSSHHHHHHHH--SSSSPPTTPPPHHHHHHHHHHHHHHHHHHHHH-GGGGGSEEEEEEETTEEEEEEEESSHHHHHHHHHHHHT-TT--EEEEEEEESSPPPHHHHHHHHHHHHHHHHHHHTSSS--GGGEEEEEETTEEEEEEEE-HHHHHHHHHHHTT--S-SEEEEEEEETTHHHHHHHHHTTS--------------PPPPP--S--PPPPPPPPP-PPPPP---

Mean predicted aligned error: 15.39 Å